Protein AF-A0A3D9YY85-F1 (afdb_monomer)

Secondary structure (DSSP, 8-state):
---GGGS-HHHHHHHHHHHHHHHHH-SS----HHHHHHHHHHHHHHHH-GGGTTHHHHHHHHHHHHHHHHHHHHHHHHHTT--S----HHHHHHHHTTSHHHHHHIIIIIGGGTTHHHHTTSPPHHHHHHHHHHHHHHHHHHHHHHHHHHHHHHH-GGGGGG-SHHHHIIIIIITTT-S---HHHHHHHHHHHGGGHHHHHHHHHHT---SPP-TTSTTHHHHHHHHHH-HHHHHHHHHHHHHHHHTSTTTTHHHHTTSPPTTTS-------PPPPHHHHHHHHH--HHHHHHHHHTTSPPPTTTTSS---

Structure (mmCIF, N/CA/C/O backbone):
data_AF-A0A3D9YY85-F1
#
_entry.id   AF-A0A3D9YY85-F1
#
loop_
_atom_site.group_PDB
_atom_site.id
_atom_site.type_symbol
_atom_site.label_atom_id
_atom_site.label_alt_id
_atom_site.label_comp_id
_atom_site.label_asym_id
_atom_site.label_entity_id
_atom_site.label_seq_id
_atom_site.pdbx_PDB_ins_code
_atom_site.Cartn_x
_atom_site.Cartn_y
_atom_site.Cartn_z
_atom_site.occupancy
_atom_site.B_iso_or_equiv
_atom_site.auth_seq_id
_atom_site.auth_comp_id
_atom_site.auth_asym_id
_atom_site.auth_atom_id
_atom_site.pdbx_PDB_model_num
ATOM 1 N N . MET A 1 1 ? 10.543 -26.522 23.639 1.00 36.03 1 MET A N 1
ATOM 2 C CA . MET A 1 1 ? 9.461 -25.692 23.071 1.00 36.03 1 MET A CA 1
ATOM 3 C C . MET A 1 1 ? 10.125 -24.518 22.382 1.00 36.03 1 MET A C 1
ATOM 5 O O . MET A 1 1 ? 10.675 -23.668 23.066 1.00 36.03 1 MET A O 1
ATOM 9 N N . ALA A 1 2 ? 10.215 -24.555 21.053 1.00 28.03 2 ALA A N 1
ATOM 10 C CA . ALA A 1 2 ? 10.786 -23.455 20.286 1.00 28.03 2 ALA A CA 1
ATOM 11 C C . ALA A 1 2 ? 9.805 -22.279 20.344 1.00 28.03 2 ALA A C 1
ATOM 13 O O . ALA A 1 2 ? 8.645 -22.424 19.967 1.00 28.03 2 ALA A O 1
ATOM 14 N N . THR A 1 3 ? 10.254 -21.150 20.881 1.00 33.38 3 THR A N 1
ATOM 15 C CA . THR A 1 3 ? 9.519 -19.888 20.854 1.00 33.38 3 THR A CA 1
ATOM 16 C C . THR A 1 3 ? 9.293 -19.484 19.400 1.00 33.38 3 THR A C 1
ATOM 18 O O . THR A 1 3 ? 10.247 -19.397 18.631 1.00 33.38 3 THR A O 1
ATOM 21 N N . GLU A 1 4 ? 8.047 -19.210 19.016 1.00 37.94 4 GLU A N 1
ATOM 22 C CA . GLU A 1 4 ? 7.633 -18.793 17.664 1.00 37.94 4 GLU A CA 1
ATOM 23 C C . GLU A 1 4 ? 8.256 -17.467 17.170 1.00 37.94 4 GLU A C 1
ATOM 25 O O . GLU A 1 4 ? 7.910 -16.983 16.093 1.00 37.94 4 GLU A O 1
ATOM 30 N N . SER A 1 5 ? 9.206 -16.876 17.903 1.00 38.22 5 SER A N 1
ATOM 31 C CA . SER A 1 5 ? 9.812 -15.582 17.573 1.00 38.22 5 SER A CA 1
ATOM 32 C C . SER A 1 5 ? 10.863 -15.625 16.456 1.00 38.22 5 SER A C 1
ATOM 34 O O . SER A 1 5 ? 11.406 -14.575 16.127 1.00 38.22 5 SER A O 1
ATOM 36 N N . ASP A 1 6 ? 11.152 -16.795 15.874 1.00 29.67 6 ASP A N 1
ATOM 37 C CA . ASP A 1 6 ? 12.198 -16.969 14.849 1.00 29.67 6 ASP A CA 1
ATOM 38 C C . ASP A 1 6 ? 11.664 -17.173 13.419 1.00 29.67 6 ASP A C 1
ATOM 40 O O . ASP A 1 6 ? 12.427 -17.415 12.479 1.00 29.67 6 ASP A O 1
ATOM 44 N N . ARG A 1 7 ? 10.350 -17.017 13.193 1.00 38.06 7 ARG A N 1
ATOM 45 C CA . ARG A 1 7 ? 9.848 -16.872 11.818 1.00 38.06 7 ARG A CA 1
ATOM 46 C C . ARG A 1 7 ? 10.371 -15.552 11.254 1.00 38.06 7 ARG A C 1
ATOM 48 O O . ARG A 1 7 ? 10.110 -14.492 11.817 1.00 38.06 7 ARG A O 1
ATOM 55 N N . SER A 1 8 ? 11.101 -15.622 10.134 1.00 41.09 8 SER A N 1
ATOM 56 C CA . SER A 1 8 ? 11.631 -14.447 9.428 1.00 41.09 8 SER A CA 1
ATOM 57 C C . SER A 1 8 ? 10.561 -13.343 9.366 1.00 41.09 8 SER A C 1
ATOM 59 O O . SER A 1 8 ? 9.467 -13.618 8.863 1.00 41.09 8 SER A O 1
ATOM 61 N N . PRO A 1 9 ? 10.842 -12.111 9.843 1.00 53.31 9 PRO A N 1
ATOM 62 C CA . PRO A 1 9 ? 9.866 -11.015 9.928 1.00 53.31 9 PRO A CA 1
ATOM 63 C C . PRO A 1 9 ? 9.110 -10.754 8.617 1.00 53.31 9 PRO A C 1
ATOM 65 O O . PRO A 1 9 ? 7.990 -10.255 8.615 1.00 53.31 9 PRO A O 1
ATOM 68 N N . THR A 1 10 ? 9.719 -11.121 7.490 1.00 56.09 10 THR A N 1
ATOM 69 C CA . THR A 1 10 ? 9.141 -11.037 6.150 1.00 56.09 10 THR A CA 1
ATOM 70 C C . THR A 1 10 ? 7.944 -11.974 5.953 1.00 56.09 10 THR A C 1
ATOM 72 O O . THR A 1 10 ? 6.961 -11.555 5.355 1.00 56.09 10 THR A O 1
ATOM 75 N N . ILE A 1 11 ? 7.985 -13.210 6.468 1.00 57.06 11 ILE A N 1
ATOM 76 C CA . ILE A 1 11 ? 6.895 -14.196 6.315 1.00 57.06 11 ILE A CA 1
ATOM 77 C C . ILE A 1 11 ? 5.664 -13.761 7.120 1.00 57.06 11 ILE A C 1
ATOM 79 O O . ILE A 1 11 ? 4.538 -13.898 6.651 1.00 57.06 11 ILE A O 1
ATOM 83 N N . ASN A 1 12 ? 5.877 -13.173 8.302 1.00 72.81 12 ASN A N 1
ATOM 84 C CA . ASN A 1 12 ? 4.782 -12.667 9.128 1.00 72.81 12 ASN A CA 1
ATOM 85 C C . ASN A 1 12 ? 4.046 -11.504 8.435 1.00 72.81 12 ASN A C 1
ATOM 87 O O . ASN A 1 12 ? 2.820 -11.494 8.361 1.00 72.81 12 ASN A O 1
ATOM 91 N N . ASN A 1 13 ? 4.792 -10.587 7.809 1.00 76.56 13 ASN A N 1
ATOM 92 C CA . ASN A 1 13 ? 4.191 -9.478 7.065 1.00 76.56 13 ASN A CA 1
ATOM 93 C C . ASN A 1 13 ? 3.385 -9.955 5.846 1.00 76.56 13 ASN A C 1
ATOM 95 O O . ASN A 1 13 ? 2.321 -9.415 5.586 1.00 76.56 13 ASN A O 1
ATOM 99 N N . GLN A 1 14 ? 3.845 -10.971 5.111 1.00 84.06 14 GLN A N 1
ATOM 100 C CA . GLN A 1 14 ? 3.113 -11.491 3.944 1.00 84.06 14 GLN A CA 1
ATOM 101 C C . GLN A 1 14 ? 1.754 -12.078 4.328 1.00 84.06 14 GLN A C 1
ATOM 103 O O . GLN A 1 14 ? 0.747 -11.772 3.691 1.00 84.06 14 GLN A O 1
ATOM 108 N N . ASN A 1 15 ? 1.725 -12.875 5.398 1.00 86.50 15 ASN A N 1
ATOM 109 C CA . ASN A 1 15 ? 0.483 -13.431 5.924 1.00 86.50 15 ASN A CA 1
ATOM 110 C C . ASN A 1 15 ? -0.445 -12.325 6.432 1.00 86.50 15 ASN A C 1
ATOM 112 O O . ASN A 1 15 ? -1.639 -12.374 6.158 1.00 86.50 15 ASN A O 1
ATOM 116 N N . ARG A 1 16 ? 0.101 -11.304 7.104 1.00 88.12 16 ARG A N 1
ATOM 117 C CA . ARG A 1 16 ? -0.682 -10.155 7.569 1.00 88.12 16 ARG A CA 1
ATOM 118 C C . ARG A 1 16 ? -1.303 -9.375 6.412 1.00 88.12 16 ARG A C 1
ATOM 120 O O . ARG A 1 16 ? -2.481 -9.053 6.471 1.00 88.12 16 ARG A O 1
ATOM 127 N N . ILE A 1 17 ? -0.544 -9.107 5.350 1.00 91.62 17 ILE A N 1
ATOM 128 C CA . ILE A 1 17 ? -1.068 -8.415 4.164 1.00 91.62 17 ILE A CA 1
ATOM 129 C C . ILE A 1 17 ? -2.135 -9.249 3.465 1.00 91.62 17 ILE A C 1
ATOM 131 O O . ILE A 1 17 ? -3.154 -8.692 3.080 1.00 91.62 17 ILE A O 1
ATOM 135 N N . LYS A 1 18 ? -1.948 -10.570 3.362 1.00 92.50 18 LYS A N 1
ATOM 136 C CA . LYS A 1 18 ? -2.992 -11.460 2.850 1.00 92.50 18 LYS A CA 1
ATOM 137 C C . LYS A 1 18 ? -4.272 -11.358 3.688 1.00 92.50 18 LYS A C 1
ATOM 139 O O . LYS A 1 18 ? -5.320 -11.093 3.129 1.00 92.50 18 LYS A O 1
ATOM 144 N N . GLN A 1 19 ? -4.171 -11.494 5.012 1.00 90.62 19 GLN A N 1
ATOM 145 C CA . GLN A 1 19 ? -5.323 -11.380 5.917 1.00 90.62 19 GLN A CA 1
ATOM 146 C C . GLN A 1 19 ? -6.044 -10.040 5.766 1.00 90.62 19 GLN A C 1
ATOM 148 O O . GLN A 1 19 ? -7.264 -10.010 5.714 1.00 90.62 19 GLN A O 1
ATOM 153 N N . ILE A 1 20 ? -5.291 -8.940 5.666 1.00 92.19 20 ILE A N 1
ATOM 154 C CA . ILE A 1 20 ? -5.870 -7.614 5.438 1.00 92.19 20 ILE A CA 1
ATOM 155 C C . ILE A 1 20 ? -6.607 -7.564 4.095 1.00 92.19 20 ILE A C 1
ATOM 157 O O . ILE A 1 20 ? -7.706 -7.031 4.035 1.00 92.19 20 ILE A O 1
ATOM 161 N N . ILE A 1 21 ? -6.018 -8.093 3.021 1.00 93.56 21 ILE A N 1
ATOM 162 C CA . ILE A 1 21 ? -6.646 -8.097 1.694 1.00 93.56 21 ILE A CA 1
ATOM 163 C C . ILE A 1 21 ? -7.914 -8.948 1.693 1.00 93.56 21 ILE A C 1
ATOM 165 O O . ILE A 1 21 ? -8.935 -8.466 1.217 1.00 93.56 21 ILE A O 1
ATOM 169 N N . ASP A 1 22 ? -7.852 -10.167 2.235 1.00 91.00 22 ASP A N 1
ATOM 170 C CA . ASP A 1 22 ? -9.000 -11.073 2.334 1.00 91.00 22 ASP A CA 1
ATOM 171 C C . ASP A 1 22 ? -10.148 -10.376 3.084 1.00 91.00 22 ASP A C 1
ATOM 173 O O . ASP A 1 22 ? -11.265 -10.316 2.586 1.00 91.00 22 ASP A O 1
ATOM 177 N N . HIS A 1 23 ? -9.836 -9.733 4.210 1.00 89.88 23 HIS A N 1
ATOM 178 C CA . HIS A 1 23 ? -10.806 -9.006 5.023 1.00 89.88 23 HIS A CA 1
ATOM 179 C C . HIS A 1 23 ? -11.405 -7.772 4.331 1.00 89.88 23 HIS A C 1
ATOM 181 O O . HIS A 1 23 ? -12.594 -7.506 4.422 1.00 89.88 23 HIS A O 1
ATOM 187 N N . LEU A 1 24 ? -10.589 -6.993 3.615 1.00 91.44 24 LEU A N 1
ATOM 188 C CA . LEU A 1 24 ? -11.057 -5.799 2.899 1.00 91.44 24 LEU A CA 1
ATOM 189 C C . LEU A 1 24 ? -11.879 -6.126 1.646 1.00 91.44 24 LEU A C 1
ATOM 191 O O . LEU A 1 24 ? -12.526 -5.233 1.094 1.00 91.44 24 LEU A O 1
ATOM 195 N N . LEU A 1 25 ? -11.780 -7.356 1.144 1.00 90.56 25 LEU A N 1
ATOM 196 C CA . LEU A 1 25 ? -12.448 -7.805 -0.073 1.00 90.56 25 LEU A CA 1
ATOM 197 C C . LEU A 1 25 ? -13.678 -8.668 0.189 1.00 90.56 25 LEU A C 1
ATOM 199 O O . LEU A 1 25 ? -14.394 -8.926 -0.778 1.00 90.56 25 LEU A O 1
ATOM 203 N N . ASP A 1 26 ? -13.919 -9.095 1.427 1.00 85.19 26 ASP A N 1
ATOM 204 C CA . ASP A 1 26 ? -15.082 -9.893 1.800 1.00 85.19 26 ASP A CA 1
ATOM 205 C C . ASP A 1 26 ? -16.285 -8.978 2.112 1.00 85.19 26 ASP A C 1
ATOM 207 O O . ASP A 1 26 ? -16.299 -8.301 3.140 1.00 85.19 26 ASP A O 1
ATOM 211 N N . PRO A 1 27 ? -17.294 -8.897 1.223 1.00 63.50 27 PRO A N 1
ATOM 212 C CA . PRO A 1 27 ? -18.478 -8.078 1.453 1.00 63.50 27 PRO A CA 1
ATOM 213 C C . PRO A 1 27 ? -19.489 -8.740 2.403 1.00 63.50 27 PRO A C 1
ATOM 215 O O . PRO A 1 27 ? -20.448 -8.074 2.793 1.00 63.50 27 PRO A O 1
ATOM 218 N N . GLU A 1 28 ? -19.326 -10.034 2.706 1.00 68.19 28 GLU A N 1
ATOM 219 C CA . GLU A 1 28 ? -20.186 -10.803 3.617 1.00 68.19 28 GLU A CA 1
ATOM 220 C C . GLU A 1 28 ? -19.615 -10.863 5.039 1.00 68.19 28 GLU A C 1
ATOM 222 O O . GLU A 1 28 ? -20.307 -11.308 5.956 1.00 68.19 28 GLU A O 1
ATOM 227 N N . ASP A 1 29 ? -18.379 -10.397 5.238 1.00 71.75 29 ASP A N 1
ATOM 228 C CA . ASP A 1 29 ? -17.795 -10.243 6.562 1.00 71.75 29 ASP A CA 1
ATOM 229 C C . ASP A 1 29 ? -18.595 -9.165 7.316 1.00 71.75 29 ASP A C 1
ATOM 231 O O . ASP A 1 29 ? -18.531 -7.971 7.016 1.00 71.75 29 ASP A O 1
ATOM 235 N N . ASP A 1 30 ? -19.383 -9.605 8.303 1.00 59.59 30 ASP A N 1
ATOM 236 C CA . ASP A 1 30 ? -20.194 -8.787 9.222 1.00 59.59 30 ASP A CA 1
ATOM 237 C C . ASP A 1 30 ? -19.319 -7.918 10.154 1.00 59.59 30 ASP A C 1
ATOM 239 O O . ASP A 1 30 ? -19.723 -7.504 11.249 1.00 59.59 30 ASP A O 1
ATOM 243 N N . THR A 1 31 ? -18.080 -7.640 9.754 1.00 70.62 31 THR A N 1
ATOM 244 C CA . THR A 1 31 ? -17.137 -6.914 10.575 1.00 70.62 31 THR A CA 1
ATOM 245 C C . THR A 1 31 ? -17.553 -5.476 10.734 1.00 70.62 31 THR A C 1
ATOM 247 O O . THR A 1 31 ? -17.991 -4.773 9.817 1.00 70.62 31 THR A O 1
ATOM 250 N N . HIS A 1 32 ? -17.345 -4.994 11.951 1.00 83.62 32 HIS A N 1
ATOM 251 C CA . HIS A 1 32 ? -17.646 -3.619 12.256 1.00 83.62 32 HIS A CA 1
ATOM 252 C C . HIS A 1 32 ? -16.820 -2.685 11.346 1.00 83.62 32 HIS A C 1
ATOM 254 O O . HIS A 1 32 ? -15.611 -2.887 11.211 1.00 83.62 32 HIS A O 1
ATOM 260 N N . PRO A 1 33 ? -17.393 -1.598 10.791 1.00 90.38 33 PRO A N 1
ATOM 261 C CA . PRO A 1 33 ? -16.699 -0.731 9.828 1.00 90.38 33 PRO A CA 1
ATOM 262 C C . PRO A 1 33 ? -15.346 -0.166 10.296 1.00 90.38 33 PRO A C 1
ATOM 264 O O . PRO A 1 33 ? -14.480 0.160 9.485 1.00 90.38 33 PRO A O 1
ATOM 267 N N . PHE A 1 34 ? -15.146 -0.069 11.613 1.00 92.56 34 PHE A N 1
ATOM 268 C CA . PHE A 1 34 ? -13.884 0.355 12.219 1.00 92.56 34 PHE A CA 1
ATOM 269 C C . PHE A 1 34 ? -12.761 -0.676 12.064 1.00 92.56 34 PHE A C 1
ATOM 271 O O . PHE A 1 34 ? -11.604 -0.274 11.968 1.00 92.56 34 PHE A O 1
ATOM 278 N N . ILE A 1 35 ? -13.078 -1.970 12.008 1.00 92.06 35 ILE A N 1
ATOM 279 C CA . ILE A 1 35 ? -12.104 -3.051 11.816 1.00 92.06 35 ILE A CA 1
ATOM 280 C C . ILE A 1 35 ? -11.580 -3.016 10.378 1.00 92.06 35 ILE A C 1
ATOM 282 O O . ILE A 1 35 ? -10.372 -2.897 10.159 1.00 92.06 35 ILE A O 1
ATOM 286 N N . ALA A 1 36 ? -12.480 -2.940 9.394 1.00 92.12 36 ALA A N 1
ATOM 287 C CA . ALA A 1 36 ? -12.105 -2.726 7.997 1.00 92.12 36 ALA A CA 1
ATOM 288 C C . ALA A 1 36 ? -11.292 -1.426 7.818 1.00 92.12 36 ALA A C 1
ATOM 290 O O . ALA A 1 36 ? -10.24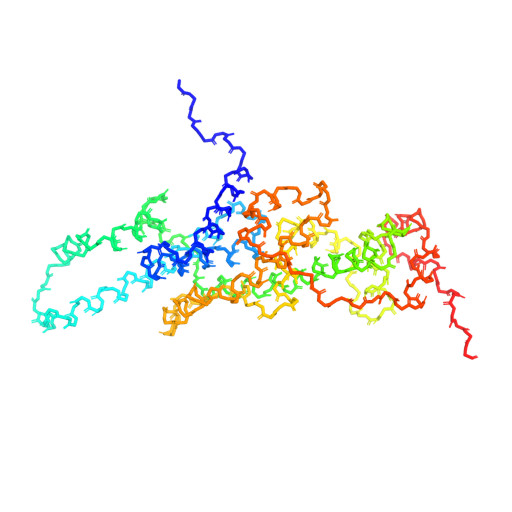3 -1.414 7.169 1.00 92.12 36 ALA A O 1
ATOM 291 N N . ALA A 1 37 ? -11.716 -0.325 8.449 1.00 94.44 37 ALA A N 1
ATOM 292 C CA . ALA A 1 37 ? -10.989 0.947 8.402 1.00 94.44 37 ALA A CA 1
ATOM 293 C C . ALA A 1 37 ? -9.601 0.867 9.063 1.00 94.44 37 ALA A C 1
ATOM 295 O O . ALA A 1 37 ? -8.644 1.477 8.578 1.00 94.44 37 ALA A O 1
ATOM 296 N N . PHE A 1 38 ? -9.463 0.110 10.152 1.00 94.31 38 PHE A N 1
ATOM 297 C CA . PHE A 1 38 ? -8.184 -0.176 10.799 1.00 94.31 38 PHE A CA 1
ATOM 298 C C . PHE A 1 38 ? -7.241 -0.930 9.855 1.00 94.31 38 PHE A C 1
ATOM 300 O O . PHE A 1 38 ? -6.112 -0.482 9.634 1.00 94.31 38 PHE A O 1
ATOM 307 N N . HIS A 1 39 ? -7.710 -2.015 9.239 1.00 93.81 39 HIS A N 1
ATOM 308 C CA . HIS A 1 39 ? -6.910 -2.819 8.316 1.00 93.81 39 HIS A CA 1
ATOM 309 C C . HIS A 1 39 ? -6.493 -2.037 7.071 1.00 93.81 39 HIS A C 1
ATOM 311 O O . HIS A 1 39 ? -5.331 -2.096 6.660 1.00 93.81 39 HIS A O 1
ATOM 317 N N . LEU A 1 40 ? -7.398 -1.231 6.512 1.00 95.31 40 LEU A N 1
ATOM 318 C CA . LEU A 1 40 ? -7.077 -0.345 5.398 1.00 95.31 40 LEU A CA 1
ATOM 319 C C . LEU A 1 40 ? -5.973 0.652 5.771 1.00 95.31 40 LEU A C 1
ATOM 321 O O . LEU A 1 40 ? -5.052 0.894 4.987 1.00 95.31 40 LEU A O 1
ATOM 325 N N . HIS A 1 41 ? -6.047 1.225 6.971 1.00 94.94 41 HIS A N 1
ATOM 326 C CA . HIS A 1 41 ? -5.060 2.183 7.453 1.00 94.94 41 HIS A CA 1
ATOM 327 C C . HIS A 1 41 ? -3.681 1.540 7.676 1.00 94.94 41 HIS A C 1
ATOM 329 O O . HIS A 1 41 ? -2.659 2.091 7.253 1.00 94.94 41 HIS A O 1
ATOM 335 N N . GLU A 1 42 ? -3.651 0.346 8.271 1.00 93.25 42 GLU A N 1
ATOM 336 C CA . GLU A 1 42 ? -2.442 -0.466 8.442 1.00 93.25 42 GLU A CA 1
ATOM 337 C C . GLU A 1 42 ? -1.807 -0.807 7.084 1.00 93.25 42 GLU A C 1
ATOM 339 O O . GLU A 1 42 ? -0.600 -0.619 6.893 1.00 93.25 42 GLU A O 1
ATOM 344 N N . PHE A 1 43 ? -2.620 -1.232 6.112 1.00 95.56 43 PHE A N 1
ATOM 345 C CA . PHE A 1 43 ? -2.166 -1.534 4.756 1.00 95.56 43 PHE A CA 1
ATOM 346 C C . PHE A 1 43 ? -1.556 -0.313 4.064 1.00 95.56 43 PHE A C 1
ATOM 348 O O . PHE A 1 43 ? -0.448 -0.408 3.530 1.00 95.56 43 PHE A O 1
ATOM 355 N N . LYS A 1 44 ? -2.233 0.843 4.105 1.00 95.75 44 LYS A N 1
ATOM 356 C CA . LYS A 1 44 ? -1.730 2.105 3.535 1.00 95.75 44 LYS A CA 1
ATOM 357 C C . LYS A 1 44 ? -0.350 2.454 4.108 1.00 95.75 44 LYS A C 1
ATOM 359 O O . LYS A 1 44 ? 0.593 2.727 3.362 1.00 95.75 44 LYS A O 1
ATOM 364 N N . ALA A 1 45 ? -0.188 2.354 5.428 1.00 94.75 45 ALA A N 1
ATOM 365 C CA . ALA A 1 45 ? 1.085 2.631 6.090 1.00 94.75 45 ALA A CA 1
ATOM 366 C C . ALA A 1 45 ? 2.175 1.615 5.713 1.00 94.75 45 ALA A C 1
ATOM 368 O O . ALA A 1 45 ? 3.312 2.002 5.422 1.00 94.75 45 ALA A O 1
ATOM 369 N N . TRP A 1 46 ? 1.845 0.324 5.659 1.00 94.75 46 TRP A N 1
ATOM 370 C CA . TRP A 1 46 ? 2.777 -0.704 5.202 1.00 94.75 46 TRP A CA 1
ATOM 371 C C . TRP A 1 46 ? 3.217 -0.481 3.749 1.00 94.75 46 TRP A C 1
ATOM 373 O O . TRP A 1 46 ? 4.409 -0.572 3.456 1.00 94.75 46 TRP A O 1
ATOM 383 N N . ALA A 1 47 ? 2.292 -0.138 2.850 1.00 94.31 47 ALA A N 1
ATOM 384 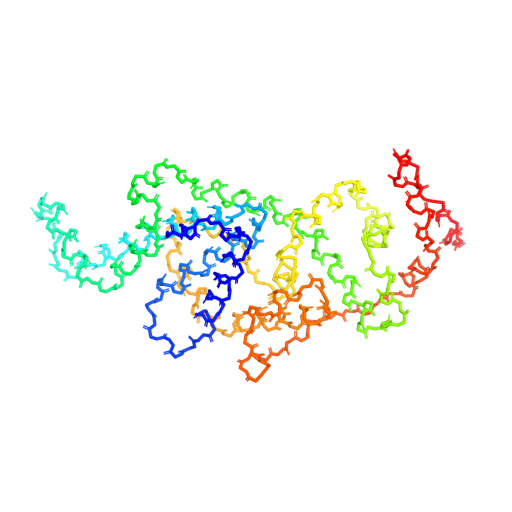C CA . ALA A 1 47 ? 2.585 0.080 1.437 1.00 94.31 47 ALA A CA 1
ATOM 385 C C . ALA A 1 47 ? 3.566 1.246 1.226 1.00 94.31 47 ALA A C 1
ATOM 387 O O . ALA A 1 47 ? 4.421 1.179 0.339 1.00 94.31 47 ALA A O 1
ATOM 388 N N . CYS A 1 48 ? 3.509 2.281 2.068 1.00 93.25 48 CYS A N 1
ATOM 389 C CA . CYS A 1 48 ? 4.510 3.348 2.081 1.00 93.25 48 CYS A CA 1
ATOM 390 C C . CYS A 1 48 ? 5.859 2.890 2.671 1.00 93.25 48 CYS A C 1
ATOM 392 O O . CYS A 1 48 ? 6.913 3.316 2.199 1.00 93.25 48 CYS A O 1
ATOM 394 N N . PHE A 1 49 ? 5.867 2.019 3.682 1.00 92.75 49 PHE A N 1
ATOM 395 C CA . PHE A 1 49 ? 7.075 1.651 4.437 1.00 92.75 49 PHE A CA 1
ATOM 396 C C . PHE A 1 49 ? 7.327 0.139 4.513 1.00 92.75 49 PHE A C 1
ATOM 398 O O . PHE A 1 49 ? 7.510 -0.404 5.613 1.00 92.75 49 PHE A O 1
ATOM 405 N N . PRO A 1 50 ? 7.410 -0.572 3.376 1.00 88.94 50 PRO A N 1
ATOM 406 C CA . PRO A 1 50 ? 7.489 -2.028 3.409 1.00 88.94 50 PRO A CA 1
ATOM 407 C C . PRO A 1 50 ? 8.823 -2.524 4.003 1.00 88.94 50 PRO A C 1
ATOM 409 O O . PRO A 1 50 ? 8.886 -3.575 4.637 1.00 88.94 50 PRO A O 1
ATOM 412 N N . ASP A 1 51 ? 9.893 -1.725 3.904 1.00 84.44 51 ASP A N 1
ATOM 413 C CA . ASP A 1 51 ? 11.230 -2.031 4.426 1.00 84.44 51 ASP A CA 1
ATOM 414 C C . ASP A 1 51 ? 11.373 -1.866 5.951 1.00 84.44 51 ASP A C 1
ATOM 416 O O . ASP A 1 51 ? 12.407 -2.222 6.524 1.00 84.44 51 ASP A O 1
ATOM 420 N N . ARG A 1 52 ? 10.344 -1.363 6.644 1.00 82.50 52 ARG A N 1
ATOM 421 C CA . ARG A 1 52 ? 10.369 -1.091 8.094 1.00 82.50 52 ARG A CA 1
ATOM 422 C C . ARG A 1 52 ? 9.830 -2.236 8.955 1.00 82.50 52 ARG A C 1
ATOM 424 O O . ARG A 1 52 ? 9.458 -2.011 10.105 1.00 82.50 52 ARG A O 1
ATOM 431 N N . ARG A 1 53 ? 9.818 -3.466 8.424 1.00 79.06 53 ARG A N 1
ATOM 432 C CA . ARG A 1 53 ? 9.394 -4.694 9.133 1.00 79.06 53 ARG A CA 1
ATOM 433 C C . ARG A 1 53 ? 8.024 -4.553 9.821 1.00 79.06 53 ARG A C 1
ATOM 435 O O . ARG A 1 53 ? 7.849 -5.040 10.929 1.00 79.06 53 ARG A O 1
ATOM 442 N N . GLY A 1 54 ? 7.089 -3.832 9.204 1.00 81.69 54 GLY A N 1
ATOM 443 C CA . GLY A 1 54 ? 5.737 -3.639 9.741 1.00 81.69 54 GLY A CA 1
ATOM 444 C C . GLY A 1 54 ? 5.621 -2.675 10.928 1.00 81.69 54 GLY A C 1
ATOM 445 O O . GLY A 1 54 ? 4.507 -2.306 11.272 1.00 81.69 54 GLY A O 1
ATOM 446 N N . ARG A 1 55 ? 6.721 -2.175 11.519 1.00 86.38 55 ARG A N 1
ATOM 447 C CA . ARG A 1 55 ? 6.651 -1.279 12.693 1.00 86.38 55 ARG A CA 1
ATOM 448 C C . ARG A 1 55 ? 5.795 -0.037 12.435 1.00 86.38 55 ARG A C 1
ATOM 450 O O . ARG A 1 55 ? 4.988 0.334 13.273 1.00 86.38 55 ARG A O 1
ATOM 457 N N . VAL A 1 56 ? 5.970 0.579 11.268 1.00 89.06 56 VAL A N 1
ATOM 458 C CA . VAL A 1 56 ? 5.224 1.788 10.893 1.00 89.06 56 VAL A CA 1
ATOM 459 C C . VAL A 1 56 ? 3.736 1.489 10.691 1.00 89.06 56 VAL A C 1
ATOM 461 O O . VAL A 1 56 ? 2.897 2.294 11.070 1.00 89.06 56 VAL A O 1
ATOM 464 N N . ALA A 1 57 ? 3.408 0.313 10.152 1.00 90.19 57 ALA A N 1
ATOM 465 C CA . ALA A 1 57 ? 2.029 -0.133 9.992 1.00 90.19 57 ALA A CA 1
ATOM 466 C C . ALA A 1 57 ? 1.354 -0.377 11.349 1.00 90.19 57 ALA A C 1
ATOM 468 O O . ALA A 1 57 ? 0.229 0.061 11.564 1.00 90.19 57 ALA A O 1
ATOM 469 N N . VAL A 1 58 ? 2.080 -0.979 12.295 1.00 88.38 58 VAL A N 1
ATOM 470 C CA . VAL A 1 58 ? 1.617 -1.178 13.675 1.00 88.38 58 VAL A CA 1
ATOM 471 C C . VAL A 1 58 ? 1.379 0.157 14.388 1.00 88.38 58 VAL A C 1
ATOM 473 O O . VAL A 1 58 ? 0.353 0.321 15.047 1.00 88.38 58 VAL A O 1
ATOM 476 N N . ASP A 1 59 ? 2.297 1.118 14.259 1.00 89.88 59 ASP A N 1
ATOM 477 C CA . ASP A 1 59 ? 2.125 2.451 14.853 1.00 89.88 59 ASP A CA 1
ATOM 478 C C . ASP A 1 59 ? 0.917 3.180 14.231 1.00 89.88 59 ASP A C 1
ATOM 480 O O . ASP A 1 59 ? 0.113 3.757 14.961 1.00 89.88 59 ASP A O 1
ATOM 484 N N . ALA A 1 60 ? 0.725 3.074 12.910 1.00 91.38 60 ALA A N 1
ATOM 485 C CA . ALA A 1 60 ? -0.446 3.613 12.216 1.00 91.38 60 ALA A CA 1
ATOM 486 C C . ALA A 1 60 ? -1.756 2.981 12.714 1.00 91.38 60 ALA A C 1
ATOM 488 O O . ALA A 1 60 ? -2.701 3.690 13.061 1.00 91.38 60 ALA A O 1
ATOM 489 N N . GLY A 1 61 ? -1.799 1.647 12.805 1.00 91.19 61 GLY A N 1
ATOM 490 C CA . GLY A 1 61 ? -2.952 0.906 13.313 1.00 91.19 61 GLY A CA 1
ATOM 491 C C . GLY A 1 61 ? -3.313 1.316 14.741 1.00 91.19 61 GLY A C 1
ATOM 492 O O . GLY A 1 61 ? -4.483 1.550 15.040 1.00 91.19 61 GLY A O 1
ATOM 493 N N . ARG A 1 62 ? -2.321 1.500 15.620 1.00 90.25 62 ARG A N 1
ATOM 494 C CA . ARG A 1 62 ? -2.542 2.009 16.985 1.00 90.25 62 ARG A CA 1
ATOM 495 C C . ARG A 1 62 ? -3.164 3.391 17.000 1.00 90.25 62 ARG A C 1
ATOM 497 O O . ARG A 1 62 ? -4.145 3.603 17.707 1.00 90.25 62 ARG A O 1
ATOM 504 N N . SER A 1 63 ? -2.602 4.328 16.242 1.00 91.44 63 SER A N 1
ATOM 505 C CA . SER A 1 63 ? -3.136 5.686 16.170 1.00 91.44 63 SER A CA 1
ATOM 506 C C . SER A 1 63 ? -4.579 5.701 15.667 1.00 91.44 63 SER A C 1
ATOM 508 O O . SER A 1 63 ? -5.419 6.369 16.267 1.00 91.44 63 SER A O 1
ATOM 510 N N . ALA A 1 64 ? -4.884 4.908 14.636 1.00 92.94 64 ALA A N 1
ATOM 511 C CA . ALA A 1 64 ? -6.245 4.742 14.136 1.00 92.94 64 ALA A CA 1
ATOM 512 C C . AL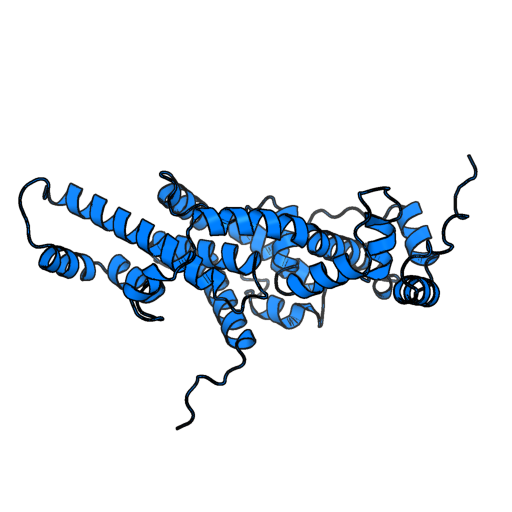A A 1 64 ? -7.178 4.142 15.201 1.00 92.94 64 ALA A C 1
ATOM 514 O O . ALA A 1 64 ? -8.26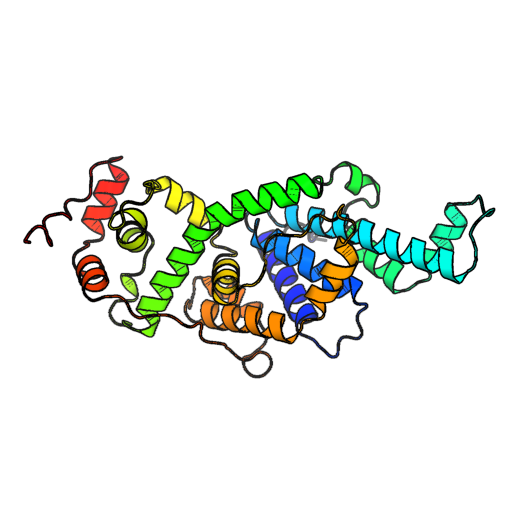9 4.655 15.433 1.00 92.94 64 ALA A O 1
ATOM 515 N N . THR A 1 65 ? -6.713 3.108 15.909 1.00 92.94 65 THR A N 1
ATOM 516 C CA . THR A 1 65 ? -7.468 2.438 16.977 1.00 92.94 65 THR A CA 1
ATOM 517 C C . THR A 1 65 ? -7.874 3.408 18.078 1.00 92.94 65 THR A C 1
ATOM 519 O O . THR A 1 65 ? -9.031 3.408 18.481 1.00 92.94 65 THR A O 1
ATOM 522 N N . ILE A 1 66 ? -6.964 4.273 18.539 1.00 92.25 66 ILE A N 1
ATOM 523 C CA . ILE A 1 66 ? -7.295 5.285 19.557 1.00 92.25 66 ILE A CA 1
ATOM 524 C C . ILE A 1 66 ? -8.433 6.179 19.061 1.00 92.25 66 ILE A C 1
ATOM 526 O O . ILE A 1 66 ? -9.407 6.375 19.785 1.00 92.25 66 ILE A O 1
ATOM 530 N N . ALA A 1 67 ? -8.342 6.678 17.826 1.00 93.69 67 ALA A N 1
ATOM 531 C CA . ALA A 1 67 ? -9.371 7.542 17.256 1.00 93.69 67 ALA A CA 1
ATOM 532 C C . ALA A 1 67 ? -10.736 6.832 17.157 1.00 93.69 67 ALA A C 1
ATOM 534 O O . ALA A 1 67 ? -11.766 7.431 17.474 1.00 93.69 67 ALA A O 1
ATOM 535 N N . TYR A 1 68 ? -10.758 5.547 16.787 1.00 94.88 68 TYR A N 1
ATOM 536 C CA . TYR A 1 68 ? -11.991 4.752 16.740 1.00 94.88 68 TYR A CA 1
ATOM 537 C C . TYR A 1 68 ? -12.570 4.484 18.134 1.00 94.88 68 TYR A C 1
ATOM 539 O O . TYR A 1 68 ? -13.765 4.688 18.348 1.00 94.88 68 TYR A O 1
ATOM 547 N N . LEU A 1 69 ? -11.739 4.095 19.106 1.00 92.19 69 LEU A N 1
ATOM 548 C CA . LEU A 1 69 ? -12.174 3.873 20.489 1.00 92.19 69 LEU A CA 1
ATOM 549 C C . LEU A 1 69 ? -12.727 5.162 21.115 1.00 92.19 69 LEU A C 1
ATOM 551 O O . LEU A 1 69 ? -13.762 5.127 21.783 1.00 92.19 69 LEU A O 1
ATOM 555 N N . GLU A 1 70 ? -12.093 6.311 20.858 1.00 90.81 70 GLU A N 1
ATOM 556 C CA . GLU A 1 70 ? -12.608 7.618 21.278 1.00 90.81 70 GLU A CA 1
ATOM 557 C C . GLU A 1 70 ? -13.967 7.934 20.647 1.00 90.81 70 GLU A C 1
ATOM 559 O O . GLU A 1 70 ? -14.854 8.458 21.327 1.00 90.81 70 GLU A O 1
ATOM 564 N N . GLN A 1 71 ? -14.160 7.620 19.363 1.00 92.06 71 GLN A N 1
ATOM 565 C CA . GLN A 1 71 ? -15.444 7.820 18.696 1.00 92.06 71 GLN A CA 1
ATOM 566 C C . GLN A 1 71 ? -16.539 6.939 19.315 1.00 92.06 71 GLN A C 1
ATOM 568 O O . GLN A 1 71 ? -17.608 7.453 19.655 1.00 92.06 71 GLN A O 1
ATOM 573 N N . ILE A 1 72 ? -16.260 5.650 19.539 1.00 90.31 72 ILE A N 1
ATOM 574 C CA . ILE A 1 72 ? -17.189 4.721 20.203 1.00 90.31 72 ILE A CA 1
ATOM 575 C C . ILE A 1 72 ? -17.544 5.234 21.603 1.00 90.31 72 ILE A C 1
ATOM 577 O O . ILE A 1 72 ? -18.719 5.270 21.975 1.00 90.31 72 ILE A O 1
ATOM 581 N N . GLU A 1 73 ? -16.558 5.696 22.376 1.00 88.00 73 GLU A N 1
ATOM 582 C CA . GLU A 1 73 ? -16.787 6.264 23.707 1.00 88.00 73 GLU A CA 1
ATOM 583 C C . GLU A 1 73 ? -17.706 7.497 23.655 1.00 88.00 73 GLU A C 1
ATOM 585 O O . GLU A 1 73 ? -18.633 7.625 24.471 1.00 88.00 73 GLU A O 1
ATOM 590 N N . ARG A 1 74 ? -17.477 8.407 22.699 1.00 86.75 74 ARG A N 1
ATOM 591 C CA . ARG A 1 74 ? -18.305 9.610 22.510 1.00 86.75 74 ARG A CA 1
ATOM 592 C C . ARG A 1 74 ? -19.744 9.235 22.167 1.00 86.75 74 ARG A C 1
ATOM 594 O O . ARG A 1 74 ? -20.675 9.809 22.735 1.00 86.75 74 ARG A O 1
ATOM 601 N N . GLU A 1 75 ? -19.945 8.276 21.270 1.00 87.19 75 GLU A N 1
ATOM 602 C CA . GLU A 1 75 ? -21.276 7.801 20.879 1.00 87.19 75 GLU A CA 1
ATOM 603 C C . GLU A 1 75 ? -22.001 7.088 22.020 1.00 87.19 75 GLU A C 1
ATOM 605 O O . GLU A 1 75 ? -23.178 7.361 22.277 1.00 87.19 75 GLU A O 1
ATOM 610 N N . TYR A 1 76 ? -21.294 6.233 22.755 1.00 83.50 76 TYR A N 1
ATOM 611 C CA . TYR A 1 76 ? -21.826 5.543 23.924 1.00 83.50 76 TYR A CA 1
ATOM 612 C C . TYR A 1 76 ? -22.279 6.534 25.007 1.00 83.50 76 TYR A C 1
ATOM 614 O O . TYR A 1 76 ? -23.382 6.419 25.553 1.00 83.50 76 TYR A O 1
ATOM 622 N N . SER A 1 77 ? -21.464 7.560 25.272 1.00 80.81 77 SER A N 1
ATOM 623 C CA . SER A 1 77 ? -21.763 8.600 26.265 1.00 80.81 77 SER A CA 1
ATOM 624 C C . SER A 1 77 ? -22.994 9.430 25.885 1.00 80.81 77 SER A C 1
ATOM 626 O O . SER A 1 77 ? -23.828 9.719 26.748 1.00 80.81 77 SER A O 1
ATOM 628 N N . LYS A 1 78 ? -23.153 9.758 24.592 1.00 81.19 78 LYS A N 1
ATOM 629 C CA . LYS A 1 78 ? -24.346 10.442 24.061 1.00 81.19 78 LYS A CA 1
ATOM 630 C C . LYS A 1 78 ? -25.609 9.593 24.237 1.00 81.19 78 LYS A C 1
ATOM 632 O O . LYS A 1 78 ? -26.610 10.100 24.734 1.00 81.19 78 LYS A O 1
ATOM 637 N N . LYS A 1 79 ? -25.563 8.303 23.881 1.00 77.75 79 LYS A N 1
ATOM 638 C CA . LYS A 1 79 ? -26.728 7.395 23.931 1.00 77.75 79 LYS A CA 1
ATOM 639 C C . LYS A 1 79 ? -27.275 7.185 25.343 1.00 77.75 79 LYS A C 1
ATOM 641 O O . LYS A 1 79 ? -28.483 7.068 25.514 1.00 77.75 79 LYS A O 1
ATOM 646 N N . ARG A 1 80 ? -26.412 7.137 26.361 1.00 71.25 80 ARG A N 1
ATOM 647 C CA . ARG A 1 80 ? -26.849 6.904 27.748 1.00 71.25 80 ARG A CA 1
ATOM 648 C C . ARG A 1 80 ? -27.190 8.172 28.538 1.00 71.25 80 ARG A C 1
ATOM 650 O O . ARG A 1 80 ? -27.445 8.062 29.734 1.00 71.25 80 ARG A O 1
ATOM 657 N N . ASN A 1 81 ? -27.194 9.360 27.918 1.00 63.19 81 ASN A N 1
ATOM 658 C CA . ASN A 1 81 ? -27.327 10.642 28.629 1.00 63.19 81 ASN A CA 1
ATOM 659 C C . ASN A 1 81 ? -26.343 10.769 29.814 1.00 63.19 81 ASN A C 1
ATOM 661 O O . ASN A 1 81 ? -26.599 11.500 30.770 1.00 63.19 81 ASN A O 1
ATOM 665 N N . ILE A 1 82 ? -25.184 10.094 29.755 1.00 57.91 82 ILE A N 1
ATOM 666 C CA . ILE A 1 82 ? -24.121 10.205 30.768 1.00 57.91 82 ILE A CA 1
ATOM 667 C C . ILE A 1 82 ? -23.294 11.446 30.413 1.00 57.91 82 ILE A C 1
ATOM 669 O O . ILE A 1 82 ? -22.093 11.406 30.171 1.00 57.91 82 ILE A O 1
ATOM 673 N N . LEU A 1 83 ? -23.972 12.583 30.324 1.00 46.72 83 LEU A N 1
ATOM 674 C CA . LEU A 1 83 ? -23.363 13.897 30.318 1.00 46.72 83 LEU A CA 1
ATOM 675 C C . LEU A 1 83 ? -23.699 14.494 31.680 1.00 46.72 83 LEU A C 1
ATOM 677 O O . LEU A 1 83 ? -24.850 14.829 31.936 1.00 46.72 83 LEU A O 1
ATOM 681 N N . ARG A 1 84 ? -22.661 14.644 32.516 1.00 45.56 84 ARG A N 1
ATOM 682 C CA . ARG A 1 84 ? -22.644 15.233 33.873 1.00 45.56 84 ARG A CA 1
ATOM 683 C C . ARG A 1 84 ? -22.871 14.240 35.024 1.00 45.56 84 ARG A C 1
ATOM 685 O O . ARG A 1 84 ? -23.928 14.229 35.638 1.00 45.56 84 ARG A O 1
ATOM 692 N N . GLY A 1 85 ? -21.837 13.486 35.416 1.00 49.66 85 GLY A N 1
ATOM 693 C CA . GLY A 1 85 ? -21.731 13.111 36.837 1.00 49.66 85 GLY A CA 1
ATOM 694 C C . GLY A 1 85 ? -21.010 11.819 37.209 1.00 49.66 85 GLY A C 1
ATOM 695 O O . GLY A 1 85 ? -20.516 11.743 38.331 1.00 49.66 85 GLY A O 1
ATOM 696 N N . GLN A 1 86 ? -20.899 10.819 36.328 1.00 49.62 86 GLN A N 1
ATOM 697 C CA . GLN A 1 86 ? -20.177 9.592 36.687 1.00 49.62 86 GLN A CA 1
ATOM 698 C C . GLN A 1 86 ? -18.663 9.814 36.596 1.00 49.62 86 GLN A C 1
ATOM 700 O O . GLN A 1 86 ? -18.087 9.885 35.514 1.00 49.62 86 GLN A O 1
ATOM 705 N N . LYS A 1 87 ? -18.047 9.973 37.771 1.00 50.91 87 LYS A N 1
ATOM 706 C CA . LYS A 1 87 ? -16.620 10.249 37.981 1.00 50.91 87 LYS A CA 1
ATOM 707 C C . LYS A 1 87 ? -15.711 9.012 37.925 1.00 50.91 87 LYS A C 1
ATOM 709 O O . LYS A 1 87 ? -14.500 9.190 37.986 1.00 50.91 87 LYS A O 1
ATOM 714 N N . ASP A 1 88 ? -16.243 7.799 37.762 1.00 57.97 88 ASP A N 1
ATOM 715 C CA . ASP A 1 88 ? -15.413 6.587 37.730 1.00 57.97 88 ASP A CA 1
ATOM 716 C C . ASP A 1 88 ? -15.074 6.155 36.303 1.00 57.97 88 ASP A C 1
ATOM 718 O O . ASP A 1 88 ? -15.799 5.407 35.639 1.00 57.97 88 ASP A O 1
ATOM 722 N N . SER A 1 89 ? -13.906 6.609 35.846 1.00 68.00 89 SER A N 1
ATOM 723 C CA . SER A 1 89 ? -13.302 6.229 34.565 1.00 68.00 89 SER A CA 1
ATOM 724 C C . SER A 1 89 ? -13.185 4.708 34.393 1.00 68.00 89 SER A C 1
ATOM 726 O O . SER A 1 89 ? -13.389 4.205 33.290 1.00 68.00 89 SER A O 1
ATOM 728 N N . ALA A 1 90 ? -12.940 3.960 35.475 1.00 67.94 90 ALA A N 1
ATOM 729 C CA . ALA A 1 90 ? -12.766 2.508 35.436 1.00 67.94 90 ALA A CA 1
ATOM 730 C C . ALA A 1 90 ? -14.063 1.743 35.105 1.00 67.94 90 ALA A C 1
ATOM 732 O O . ALA A 1 90 ? -14.057 0.876 34.235 1.00 67.94 90 ALA A O 1
ATOM 733 N N . GLN A 1 91 ? -15.195 2.078 35.737 1.00 69.81 91 GLN A N 1
ATOM 734 C CA . GLN A 1 91 ? -16.486 1.423 35.457 1.00 69.81 91 GLN A CA 1
ATOM 735 C C . GLN A 1 91 ? -16.984 1.713 34.036 1.00 69.81 91 GLN A C 1
ATOM 737 O O . GLN A 1 91 ? -17.600 0.854 33.395 1.00 69.81 91 GLN A O 1
ATOM 742 N N . ARG A 1 92 ? -16.681 2.912 33.523 1.00 72.38 92 ARG A N 1
ATOM 743 C CA . ARG A 1 92 ? -16.958 3.287 32.135 1.00 72.38 92 ARG A CA 1
ATOM 744 C C . ARG A 1 92 ? -16.163 2.422 31.160 1.00 72.38 92 ARG A C 1
ATOM 746 O O . ARG A 1 92 ? -16.761 1.863 30.248 1.00 72.38 92 ARG A O 1
ATOM 753 N N . VAL A 1 93 ? -14.858 2.259 31.384 1.00 70.62 93 VAL A N 1
ATOM 754 C CA . VAL A 1 93 ? -14.003 1.389 30.558 1.00 70.62 93 VAL A CA 1
ATOM 755 C C . VAL A 1 93 ? -14.468 -0.068 30.623 1.00 70.62 93 VAL A C 1
ATOM 757 O O . VAL A 1 93 ? -14.617 -0.688 29.579 1.00 70.62 93 VAL A O 1
ATOM 760 N N . ILE A 1 94 ? -14.805 -0.593 31.807 1.00 75.94 94 ILE A N 1
ATOM 761 C CA . ILE A 1 94 ? -15.364 -1.953 31.953 1.00 75.94 94 ILE A CA 1
ATOM 762 C C . ILE A 1 94 ? -16.664 -2.116 31.156 1.00 75.94 94 ILE A C 1
ATOM 764 O O . ILE A 1 94 ? -16.927 -3.182 30.614 1.00 75.94 94 ILE A O 1
ATOM 768 N N . SER A 1 95 ? -17.499 -1.077 31.090 1.00 79.69 95 SER A N 1
ATOM 769 C CA . SER A 1 95 ? -18.740 -1.127 30.312 1.00 79.69 95 SER A CA 1
ATOM 770 C C . SER A 1 95 ? -18.490 -1.054 28.805 1.00 79.69 95 SER A C 1
ATOM 772 O O . SER A 1 95 ? -19.211 -1.700 28.055 1.00 79.69 95 SER A O 1
ATOM 774 N N . LEU A 1 96 ? -17.489 -0.283 28.369 1.00 80.75 96 LEU A N 1
ATOM 775 C CA . LEU A 1 96 ? -17.090 -0.184 26.963 1.00 80.75 96 LEU A CA 1
ATOM 776 C C . LEU A 1 96 ? -16.441 -1.475 26.466 1.00 80.75 96 LEU A C 1
ATOM 778 O O . LEU A 1 96 ? -16.762 -1.907 25.372 1.00 80.75 96 LEU A O 1
ATOM 782 N N . LEU A 1 97 ? -15.626 -2.136 27.292 1.00 79.50 97 LEU A N 1
ATOM 783 C CA . LEU A 1 97 ? -15.036 -3.446 26.984 1.00 79.50 97 LEU A CA 1
ATOM 784 C C . LEU A 1 97 ? -16.073 -4.568 26.825 1.00 79.50 97 LEU A C 1
ATOM 786 O O . LEU A 1 97 ? -15.722 -5.642 26.375 1.00 79.50 97 LEU A O 1
ATOM 790 N N . LYS A 1 98 ? -17.343 -4.342 27.187 1.00 84.69 98 LYS A N 1
ATOM 791 C CA . LYS A 1 98 ? -18.440 -5.281 26.893 1.00 84.69 98 LYS A CA 1
ATOM 792 C C . LYS A 1 98 ? -19.053 -5.076 25.506 1.00 84.69 98 LYS A C 1
ATOM 794 O O . LYS A 1 98 ? -20.036 -5.735 25.189 1.00 84.69 98 LYS A O 1
ATOM 799 N N . LEU A 1 99 ? -18.581 -4.090 24.745 1.00 86.75 99 LEU A N 1
ATOM 800 C CA . LEU A 1 99 ? -18.967 -3.902 23.354 1.00 86.75 99 LEU A CA 1
ATOM 801 C C . LEU A 1 99 ? -17.973 -4.683 22.496 1.00 86.75 99 LEU A C 1
ATOM 803 O O . LEU A 1 99 ? -16.794 -4.335 22.500 1.00 86.75 99 LEU A O 1
ATOM 807 N N . ASP A 1 100 ? -18.458 -5.668 21.742 1.00 89.81 100 ASP A N 1
ATOM 808 C CA . ASP A 1 100 ? -17.621 -6.579 20.946 1.00 89.81 100 ASP A CA 1
ATOM 809 C C . ASP A 1 100 ? -16.616 -5.816 20.064 1.00 89.81 100 ASP A C 1
ATOM 811 O O . ASP A 1 100 ? -15.416 -6.054 20.127 1.00 89.81 100 ASP A O 1
ATOM 815 N N . VAL A 1 101 ? -17.076 -4.778 19.352 1.00 90.56 101 VAL A N 1
ATOM 816 C CA . VAL A 1 101 ? -16.209 -3.914 18.527 1.00 90.56 101 VAL A CA 1
ATOM 817 C C . VAL A 1 101 ? -15.109 -3.200 19.323 1.00 90.56 101 VAL A C 1
ATOM 819 O O . VAL A 1 101 ? -14.017 -2.962 18.810 1.00 90.56 101 VAL A O 1
ATOM 822 N N . PHE A 1 102 ? -15.388 -2.796 20.563 1.00 91.38 102 PHE A N 1
ATOM 823 C CA . PHE A 1 102 ? -14.420 -2.073 21.386 1.00 91.38 102 PHE A CA 1
ATOM 824 C C . PHE A 1 102 ? -13.331 -3.025 21.881 1.00 91.38 102 PHE A C 1
ATOM 826 O O . PHE A 1 102 ? -12.155 -2.664 21.855 1.00 91.38 102 PHE A O 1
ATOM 833 N N . GLU A 1 103 ? -13.724 -4.221 22.325 1.00 89.81 103 GLU A N 1
ATOM 834 C CA . GLU A 1 103 ? -12.799 -5.289 22.711 1.00 89.81 103 GLU A CA 1
ATOM 835 C C . GLU A 1 103 ? -11.935 -5.710 21.518 1.00 89.81 103 GLU A C 1
ATOM 837 O O . GLU A 1 103 ? -10.710 -5.688 21.614 1.00 89.81 103 GLU A O 1
ATOM 842 N N . GLU A 1 104 ? -12.546 -5.951 20.359 1.00 91.06 104 GLU A N 1
ATOM 843 C CA . GLU A 1 104 ? -11.834 -6.365 19.151 1.00 91.06 104 GLU A CA 1
ATOM 844 C C . GLU A 1 104 ? -10.819 -5.311 18.678 1.00 91.06 104 GLU A C 1
ATOM 846 O O . GLU A 1 104 ? -9.652 -5.623 18.440 1.00 91.06 104 GLU A O 1
ATOM 851 N N . LEU A 1 105 ? -11.207 -4.032 18.612 1.00 90.44 105 LEU A N 1
ATOM 852 C CA . LEU A 1 105 ? -10.277 -2.944 18.287 1.00 90.44 105 LEU A CA 1
ATOM 853 C C . LEU A 1 105 ? -9.131 -2.849 19.299 1.00 90.44 105 LEU A C 1
ATOM 855 O O . LEU A 1 105 ? -7.980 -2.604 18.923 1.00 90.44 105 LEU A O 1
ATOM 859 N N . PHE A 1 106 ? -9.432 -3.026 20.586 1.00 89.06 106 PHE A N 1
ATOM 860 C CA . PHE A 1 106 ? -8.422 -3.019 21.635 1.00 89.06 106 PHE A CA 1
ATOM 861 C C . PHE A 1 106 ? -7.424 -4.172 21.458 1.00 89.06 106 PHE A C 1
ATOM 863 O O . PHE A 1 106 ? -6.211 -3.946 21.536 1.00 89.06 106 PHE A O 1
ATOM 870 N N . ASP A 1 107 ? -7.910 -5.370 21.155 1.00 89.00 107 ASP A N 1
ATOM 871 C CA . ASP A 1 107 ? -7.090 -6.560 20.944 1.00 89.00 107 ASP A CA 1
ATOM 872 C C . ASP A 1 107 ? -6.284 -6.503 19.644 1.00 89.00 107 ASP A C 1
ATOM 874 O O . ASP A 1 107 ? -5.147 -6.973 19.603 1.00 89.00 107 ASP A O 1
ATOM 878 N N . LEU A 1 108 ? -6.799 -5.858 18.597 1.00 87.31 108 LEU A N 1
ATOM 879 C CA . LEU A 1 108 ? -6.070 -5.659 17.343 1.00 87.31 108 LEU A CA 1
ATOM 880 C C . LEU A 1 108 ? -4.980 -4.589 17.466 1.00 87.31 108 LEU A C 1
ATOM 882 O O . LEU A 1 108 ? -3.830 -4.803 17.070 1.00 87.31 108 LEU A O 1
ATOM 886 N N . GLY A 1 109 ? -5.337 -3.412 17.978 1.00 85.94 109 GLY A N 1
ATOM 887 C CA . GLY A 1 109 ? -4.470 -2.238 17.939 1.00 85.94 109 GLY A CA 1
ATOM 888 C C . GLY A 1 109 ? -3.609 -2.057 19.182 1.00 85.94 109 GLY A C 1
ATOM 889 O O . GLY A 1 109 ? -2.441 -1.677 19.076 1.00 85.94 109 GLY A O 1
ATOM 890 N N . VAL A 1 110 ? -4.153 -2.313 20.372 1.00 84.56 110 VAL A N 1
ATOM 891 C CA . VAL A 1 110 ? -3.548 -1.884 21.645 1.00 84.56 110 VAL A CA 1
ATOM 892 C C . VAL A 1 110 ? -2.838 -3.036 22.356 1.00 84.56 110 VAL A C 1
ATOM 894 O O . VAL A 1 110 ? -1.673 -2.897 22.743 1.00 84.56 110 VAL A O 1
ATOM 897 N N . GLN A 1 111 ? -3.499 -4.182 22.514 1.00 83.75 111 GLN A N 1
ATOM 898 C CA . GLN A 1 111 ? -3.012 -5.321 23.301 1.00 83.75 111 GLN A CA 1
ATOM 899 C C . GLN A 1 111 ? -1.671 -5.926 22.820 1.00 83.75 111 GLN A C 1
ATOM 901 O O . GLN A 1 111 ? -0.783 -6.079 23.669 1.00 83.75 111 GLN A O 1
ATOM 906 N N . PRO A 1 112 ? -1.430 -6.211 21.518 1.00 77.81 112 PRO A N 1
ATOM 907 C CA . PRO A 1 112 ? -0.381 -7.147 21.078 1.00 77.81 112 PRO A CA 1
ATOM 908 C C . PRO A 1 112 ? 1.071 -6.721 21.337 1.00 77.81 112 PRO A C 1
ATOM 910 O O . PRO A 1 112 ? 2.000 -7.446 20.998 1.00 77.81 112 PRO A O 1
ATOM 913 N N . ASN A 1 113 ? 1.310 -5.533 21.896 1.00 66.38 113 ASN A N 1
ATOM 914 C CA . ASN A 1 113 ? 2.643 -4.937 21.974 1.00 66.38 113 ASN A CA 1
ATOM 915 C C . ASN A 1 113 ? 2.881 -4.073 23.225 1.00 66.38 113 ASN A C 1
ATOM 917 O O . ASN A 1 113 ? 3.627 -3.093 23.180 1.00 66.38 113 ASN A O 1
ATOM 921 N N . GLY A 1 114 ? 2.259 -4.422 24.351 1.00 72.81 114 GLY A N 1
ATOM 922 C CA . GLY A 1 114 ? 2.462 -3.716 25.623 1.00 72.81 114 GLY A CA 1
ATOM 923 C C . GLY A 1 114 ? 1.348 -2.736 25.992 1.00 72.81 114 GLY A C 1
ATOM 924 O O . GLY A 1 114 ? 1.562 -1.860 26.835 1.00 72.81 114 GLY A O 1
ATOM 925 N N . GLY A 1 115 ? 0.167 -2.888 25.384 1.00 83.00 115 GLY A N 1
ATOM 926 C CA . GLY A 1 115 ? -1.041 -2.162 25.758 1.00 83.00 115 GLY A CA 1
ATOM 927 C C . GLY A 1 115 ? -0.913 -0.647 25.593 1.00 83.00 115 GLY A C 1
ATOM 928 O O . GLY A 1 115 ? -0.150 -0.137 24.772 1.00 83.00 115 GLY A O 1
ATOM 929 N N . TRP A 1 116 ? -1.609 0.094 26.457 1.00 83.62 116 TRP A N 1
ATOM 930 C CA . TRP A 1 116 ? -1.603 1.561 26.476 1.00 83.62 116 TRP A CA 1
ATOM 931 C C . TRP A 1 116 ? -0.200 2.181 26.570 1.00 83.62 116 TRP A C 1
ATOM 933 O O . TRP A 1 116 ? 0.038 3.256 26.026 1.00 83.62 116 TRP A O 1
ATOM 943 N N . LYS A 1 117 ? 0.764 1.505 27.213 1.00 84.50 117 LYS A N 1
ATOM 944 C CA . LYS A 1 117 ? 2.142 2.011 27.340 1.00 84.50 117 LYS A CA 1
ATOM 945 C C . LYS A 1 117 ? 2.844 2.109 25.985 1.00 84.50 117 LYS A C 1
ATOM 947 O O . LYS A 1 117 ? 3.689 2.984 25.800 1.00 84.50 117 LYS A O 1
ATOM 952 N N . ALA A 1 118 ? 2.497 1.241 25.037 1.00 79.62 118 ALA A N 1
ATOM 953 C CA . ALA A 1 118 ? 3.065 1.265 23.695 1.00 79.62 118 ALA A CA 1
ATOM 954 C C . ALA A 1 118 ? 2.713 2.556 22.940 1.00 79.62 118 ALA A C 1
ATOM 956 O O . ALA A 1 118 ? 3.504 3.009 22.112 1.00 79.62 118 ALA A O 1
ATOM 957 N N . LEU A 1 119 ? 1.583 3.190 23.274 1.00 78.69 119 LEU A N 1
ATOM 958 C CA . LEU A 1 119 ? 1.141 4.442 22.656 1.00 78.69 119 LEU A CA 1
ATOM 959 C C . LEU A 1 119 ? 2.101 5.602 22.912 1.00 78.69 119 LEU A C 1
ATOM 961 O O . LEU A 1 119 ? 2.305 6.427 22.029 1.00 78.69 119 LEU A O 1
ATOM 965 N N . LEU A 1 120 ? 2.754 5.628 24.078 1.00 82.25 120 LEU A N 1
ATOM 966 C CA . LEU A 1 120 ? 3.735 6.665 24.420 1.00 82.25 120 LEU A CA 1
ATOM 967 C C . LEU A 1 120 ? 4.952 6.661 23.484 1.00 82.25 120 LEU A C 1
ATOM 969 O O . LEU A 1 120 ? 5.631 7.675 23.353 1.00 82.25 120 LEU A O 1
ATOM 973 N N . ASN A 1 121 ? 5.222 5.521 22.846 1.00 82.06 121 ASN A N 1
ATOM 974 C CA . ASN A 1 121 ? 6.346 5.330 21.934 1.00 82.06 121 ASN A CA 1
ATOM 975 C C . ASN A 1 121 ? 5.915 5.271 20.461 1.00 82.06 121 ASN A C 1
ATOM 977 O O . ASN A 1 121 ? 6.764 5.024 19.600 1.00 82.06 121 ASN A O 1
ATOM 981 N N . CYS A 1 122 ? 4.622 5.447 20.169 1.00 83.88 122 CYS A N 1
ATOM 982 C CA . CYS A 1 122 ? 4.129 5.464 18.798 1.00 83.88 122 CYS A CA 1
ATOM 983 C C . CYS A 1 122 ? 4.562 6.747 18.098 1.00 83.88 122 CYS A C 1
ATOM 985 O O . CYS A 1 122 ? 4.626 7.825 18.698 1.00 83.88 122 CYS A O 1
ATOM 987 N N . GLN A 1 123 ? 4.847 6.628 16.806 1.00 86.56 123 GLN A N 1
ATOM 988 C CA . GLN A 1 123 ? 5.043 7.799 15.968 1.00 86.56 123 GLN A CA 1
ATOM 989 C C . GLN A 1 123 ? 3.778 8.666 15.982 1.00 86.56 123 GLN A C 1
ATOM 991 O O . GLN A 1 123 ? 2.659 8.153 15.990 1.00 86.56 123 GLN A O 1
ATOM 996 N N . ARG A 1 124 ? 3.955 9.990 15.997 1.00 89.44 124 ARG A N 1
ATOM 997 C CA . ARG A 1 124 ? 2.816 10.906 15.939 1.00 89.44 124 ARG A CA 1
ATOM 998 C C . ARG A 1 124 ? 2.099 10.784 14.582 1.00 89.44 124 ARG A C 1
ATOM 1000 O O . ARG A 1 124 ? 2.793 10.640 13.569 1.00 89.44 124 ARG A O 1
ATOM 1007 N N . PRO A 1 125 ? 0.755 10.849 14.541 1.00 90.69 125 PRO A N 1
ATOM 1008 C CA . PRO A 1 125 ? -0.011 10.671 13.304 1.00 90.69 125 PRO A CA 1
ATOM 1009 C C . PRO A 1 125 ? 0.349 11.654 12.177 1.00 90.69 125 PRO A C 1
ATOM 1011 O O . PRO A 1 125 ? 0.503 11.251 11.024 1.00 90.69 125 PRO A O 1
ATOM 1014 N N . ASP A 1 126 ? 0.565 12.923 12.516 1.00 91.75 126 ASP A N 1
ATOM 1015 C CA . ASP A 1 126 ? 0.998 13.981 11.599 1.00 91.75 126 ASP A CA 1
ATOM 1016 C C . ASP A 1 126 ? 2.384 13.679 11.005 1.00 91.75 126 ASP A C 1
ATOM 1018 O O . ASP A 1 126 ? 2.578 13.681 9.787 1.00 91.75 126 ASP A O 1
ATOM 1022 N N . ALA A 1 127 ? 3.340 13.313 11.861 1.00 92.12 127 ALA A N 1
ATOM 1023 C CA . ALA A 1 127 ? 4.694 12.955 11.456 1.00 92.12 127 ALA A CA 1
ATOM 1024 C C . ALA A 1 127 ? 4.719 11.696 10.576 1.00 92.12 127 ALA A C 1
ATOM 1026 O O . ALA A 1 127 ? 5.560 11.578 9.684 1.00 92.12 127 ALA A O 1
ATOM 1027 N N . LEU A 1 128 ? 3.823 10.738 10.827 1.00 92.56 128 LEU A N 1
ATOM 1028 C CA . LEU A 1 128 ? 3.647 9.568 9.970 1.00 92.56 128 LEU A CA 1
ATOM 1029 C C . LEU A 1 128 ? 3.159 9.974 8.577 1.00 92.56 128 LEU A C 1
ATOM 1031 O O . LEU A 1 128 ? 3.729 9.524 7.580 1.00 92.56 128 LEU A O 1
ATOM 1035 N N . ARG A 1 129 ? 2.136 10.832 8.498 1.00 93.88 129 ARG A N 1
ATOM 1036 C CA . ARG A 1 129 ? 1.581 11.298 7.223 1.00 93.88 129 ARG A CA 1
ATOM 1037 C C . ARG A 1 129 ? 2.615 12.053 6.391 1.00 93.88 129 ARG A C 1
ATOM 1039 O O . ARG A 1 129 ? 2.735 11.786 5.195 1.00 93.88 129 ARG A O 1
ATOM 1046 N N . GLU A 1 130 ? 3.378 12.956 7.001 1.00 93.44 130 GLU A N 1
ATOM 1047 C CA . GLU A 1 130 ? 4.434 13.692 6.293 1.00 93.44 130 GLU A CA 1
ATOM 1048 C C . GLU A 1 130 ? 5.548 12.761 5.807 1.00 93.44 130 GLU A C 1
ATOM 1050 O O . GLU A 1 130 ? 5.915 12.792 4.631 1.00 93.44 130 GLU A O 1
ATOM 1055 N N . ALA A 1 131 ? 5.999 11.831 6.654 1.00 93.06 131 ALA A N 1
ATOM 1056 C CA . ALA A 1 131 ? 6.960 10.819 6.231 1.00 93.06 131 ALA A CA 1
ATOM 1057 C C . ALA A 1 131 ? 6.413 9.967 5.070 1.00 93.06 131 ALA A C 1
ATOM 1059 O O . ALA A 1 131 ? 7.162 9.611 4.159 1.00 93.06 131 ALA A O 1
ATOM 1060 N N . ALA A 1 132 ? 5.119 9.626 5.080 1.00 93.88 132 ALA A N 1
ATOM 1061 C CA . ALA A 1 132 ? 4.484 8.851 4.018 1.00 93.88 132 ALA A CA 1
ATOM 1062 C C . ALA A 1 132 ? 4.435 9.627 2.693 1.00 93.88 132 ALA A C 1
ATOM 1064 O O . ALA A 1 132 ? 4.709 9.042 1.644 1.00 93.88 132 ALA A O 1
ATOM 1065 N N . LYS A 1 133 ? 4.162 10.939 2.727 1.00 93.12 133 LYS A N 1
ATOM 1066 C CA . LYS A 1 133 ? 4.223 11.819 1.545 1.00 93.12 133 LYS A CA 1
ATOM 1067 C C . LYS A 1 133 ? 5.619 11.821 0.926 1.00 93.12 133 LYS A C 1
ATOM 1069 O O . LYS A 1 133 ? 5.762 11.543 -0.264 1.00 93.12 133 LYS A O 1
ATOM 1074 N N . GLU A 1 134 ? 6.650 12.070 1.732 1.00 90.25 134 GLU A N 1
ATOM 1075 C CA . GLU A 1 134 ? 8.047 12.050 1.273 1.00 90.25 134 GLU A CA 1
ATOM 1076 C C . GLU A 1 134 ? 8.429 10.691 0.686 1.00 90.25 134 GLU A C 1
ATOM 1078 O O . GLU A 1 134 ? 9.097 10.586 -0.349 1.00 90.25 134 GLU A O 1
ATOM 1083 N N . ARG A 1 135 ? 7.978 9.626 1.347 1.00 89.75 135 ARG A N 1
ATOM 1084 C CA . ARG A 1 135 ? 8.254 8.264 0.927 1.00 89.75 135 ARG A CA 1
ATOM 1085 C C . ARG A 1 135 ? 7.576 7.925 -0.391 1.00 89.75 135 ARG A C 1
ATOM 1087 O O . ARG A 1 135 ? 8.217 7.311 -1.242 1.00 89.75 135 ARG A O 1
ATOM 1094 N N . LEU A 1 136 ? 6.338 8.367 -0.598 1.00 88.88 136 LEU A N 1
ATOM 1095 C CA . LEU A 1 136 ? 5.597 8.120 -1.831 1.00 88.88 136 LEU A CA 1
ATOM 1096 C C . LEU A 1 136 ? 6.226 8.834 -3.034 1.00 88.88 136 LEU A C 1
ATOM 1098 O O . LEU A 1 136 ? 6.270 8.250 -4.115 1.00 88.88 136 LEU A O 1
ATOM 1102 N N . ILE A 1 137 ? 6.805 10.027 -2.844 1.00 86.25 137 ILE A N 1
ATOM 1103 C CA . ILE A 1 137 ? 7.597 10.711 -3.884 1.00 86.25 137 ILE A CA 1
ATOM 1104 C C . ILE A 1 137 ? 8.763 9.819 -4.337 1.00 86.25 137 ILE A C 1
ATOM 1106 O O . ILE A 1 137 ? 8.976 9.624 -5.531 1.00 86.25 137 ILE A O 1
ATOM 1110 N N . GLN A 1 138 ? 9.489 9.204 -3.400 1.00 85.75 138 GLN A N 1
ATOM 1111 C CA . GLN A 1 138 ? 10.574 8.266 -3.731 1.00 85.75 138 GLN A CA 1
ATOM 1112 C C . GLN A 1 138 ? 10.048 6.986 -4.396 1.00 85.75 138 GLN A C 1
ATOM 1114 O O . GLN A 1 138 ? 10.710 6.403 -5.259 1.00 85.75 138 GLN A O 1
ATOM 1119 N N . ALA A 1 139 ? 8.858 6.546 -3.995 1.00 88.25 139 ALA A N 1
ATOM 1120 C CA . ALA A 1 139 ? 8.207 5.348 -4.502 1.00 88.25 139 ALA A CA 1
ATOM 1121 C C . ALA A 1 139 ? 7.697 5.503 -5.949 1.00 88.25 139 ALA A C 1
ATOM 1123 O O . ALA A 1 139 ? 7.541 4.493 -6.637 1.00 88.25 139 ALA A O 1
ATOM 1124 N N . GLN A 1 140 ? 7.547 6.734 -6.4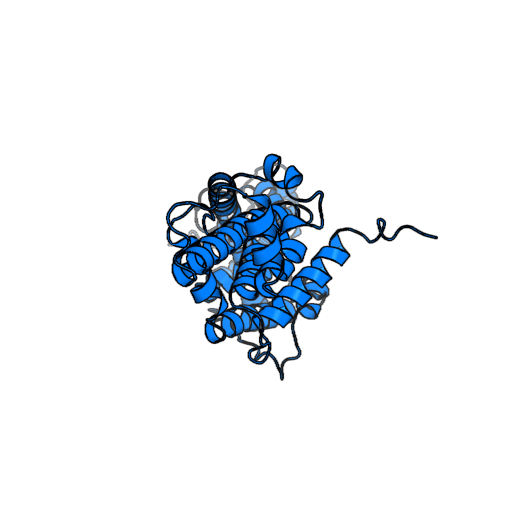60 1.00 86.31 140 GLN A N 1
ATOM 1125 C CA . GLN A 1 140 ? 7.254 6.986 -7.881 1.00 86.31 140 GLN A CA 1
ATOM 1126 C C . GLN A 1 140 ? 8.283 6.315 -8.797 1.00 86.31 140 GLN A C 1
ATOM 1128 O O . GLN A 1 140 ? 7.910 5.724 -9.805 1.00 86.31 140 GLN A O 1
ATOM 1133 N N . THR A 1 141 ? 9.557 6.279 -8.386 1.00 86.81 141 THR A N 1
ATOM 1134 C CA . THR A 1 141 ? 10.610 5.558 -9.114 1.00 86.81 141 THR A CA 1
ATOM 1135 C C . THR A 1 141 ? 10.287 4.072 -9.279 1.00 86.81 141 THR A C 1
ATOM 1137 O O . THR A 1 141 ? 10.499 3.508 -10.349 1.00 86.81 141 THR A O 1
ATOM 1140 N N . ALA A 1 142 ? 9.761 3.423 -8.235 1.00 88.38 142 ALA A N 1
ATOM 1141 C CA . ALA A 1 142 ? 9.351 2.023 -8.306 1.00 88.38 142 ALA A CA 1
ATOM 1142 C C . ALA A 1 142 ? 8.125 1.833 -9.210 1.00 88.38 142 ALA A C 1
ATOM 1144 O O . ALA A 1 142 ? 8.096 0.878 -9.983 1.00 88.38 142 ALA A O 1
ATOM 1145 N N . ALA A 1 143 ? 7.158 2.751 -9.177 1.00 91.06 143 ALA A N 1
ATOM 1146 C CA . ALA A 1 143 ? 6.003 2.697 -10.070 1.00 91.06 143 ALA A CA 1
ATOM 1147 C C . ALA A 1 143 ? 6.397 2.862 -11.547 1.00 91.06 143 ALA A C 1
ATOM 1149 O O . ALA A 1 143 ? 5.924 2.101 -12.388 1.00 91.06 143 ALA A O 1
ATOM 1150 N N . ASP A 1 144 ? 7.304 3.789 -11.864 1.00 88.31 144 ASP A N 1
ATOM 1151 C CA . ASP A 1 144 ? 7.821 3.988 -13.226 1.00 88.31 144 ASP A CA 1
ATOM 1152 C C . ASP A 1 144 ? 8.529 2.741 -13.770 1.00 88.31 144 ASP A C 1
ATOM 1154 O O . ASP A 1 144 ? 8.410 2.411 -14.953 1.00 88.31 144 ASP A O 1
ATOM 1158 N N . LEU A 1 145 ? 9.248 2.029 -12.897 1.00 88.75 145 LEU A N 1
ATOM 1159 C CA . LEU A 1 145 ? 9.916 0.771 -13.227 1.00 88.75 145 LEU A CA 1
ATOM 1160 C C . LEU A 1 145 ? 8.924 -0.340 -13.556 1.00 88.75 145 LEU A C 1
ATOM 1162 O O . LEU A 1 145 ? 9.098 -1.039 -14.556 1.00 88.75 145 LEU A O 1
ATOM 1166 N N . ILE A 1 146 ? 7.893 -0.496 -12.724 1.00 91.44 146 ILE A N 1
ATOM 1167 C CA . ILE A 1 146 ? 6.810 -1.454 -12.958 1.00 91.44 146 ILE A CA 1
ATOM 1168 C C . ILE A 1 146 ? 6.095 -1.125 -14.268 1.00 91.44 146 ILE A C 1
ATOM 1170 O O . ILE A 1 146 ? 5.906 -2.012 -15.094 1.00 91.44 146 ILE A O 1
ATOM 1174 N N . GLU A 1 147 ? 5.782 0.149 -14.508 1.00 91.31 147 GLU A N 1
ATOM 1175 C CA . GLU A 1 147 ? 5.111 0.581 -15.732 1.00 91.31 147 GLU A CA 1
ATOM 1176 C C . GLU A 1 147 ? 5.917 0.239 -16.984 1.00 91.31 147 GLU A C 1
ATOM 1178 O O . GLU A 1 147 ? 5.368 -0.346 -17.913 1.00 91.31 147 GLU A O 1
ATOM 1183 N N . LEU A 1 148 ? 7.216 0.567 -17.023 1.00 89.31 148 LEU A N 1
ATOM 1184 C CA . LEU A 1 148 ? 8.059 0.229 -18.174 1.00 89.31 148 LEU A CA 1
ATOM 1185 C C . LEU A 1 148 ? 8.075 -1.282 -18.423 1.00 89.31 148 LEU A C 1
ATOM 1187 O O . LEU A 1 148 ? 7.967 -1.728 -19.562 1.00 89.31 148 LEU A O 1
ATOM 1191 N N . ARG A 1 149 ? 8.202 -2.066 -17.353 1.00 88.50 149 ARG A N 1
ATOM 1192 C CA . ARG A 1 149 ? 8.229 -3.523 -17.445 1.00 88.50 149 ARG A CA 1
ATOM 1193 C C . ARG A 1 149 ? 6.943 -4.098 -17.994 1.00 88.50 149 ARG A C 1
ATOM 1195 O O . ARG A 1 149 ? 7.005 -4.902 -18.917 1.00 88.50 149 ARG A O 1
ATOM 1202 N N . ILE A 1 150 ? 5.800 -3.649 -17.490 1.00 90.06 150 ILE A N 1
ATOM 1203 C CA . ILE A 1 150 ? 4.509 -4.109 -17.995 1.00 90.06 150 ILE A CA 1
ATOM 1204 C C . ILE A 1 150 ? 4.304 -3.652 -19.447 1.00 90.06 150 ILE A C 1
ATOM 1206 O O . ILE A 1 150 ? 3.823 -4.439 -20.255 1.00 90.06 150 ILE A O 1
ATOM 1210 N N . ARG A 1 151 ? 4.715 -2.428 -19.820 1.00 90.44 151 ARG A N 1
ATOM 1211 C CA . ARG A 1 151 ? 4.674 -1.960 -21.222 1.00 90.44 151 ARG A CA 1
ATOM 1212 C C . ARG A 1 151 ? 5.414 -2.916 -22.153 1.00 90.44 151 ARG A C 1
ATOM 1214 O O . ARG A 1 151 ? 4.863 -3.278 -23.188 1.00 90.44 151 ARG A O 1
ATOM 1221 N N . CYS A 1 152 ? 6.622 -3.342 -21.779 1.00 88.81 152 CYS A N 1
ATOM 1222 C CA . CYS A 1 152 ? 7.370 -4.324 -22.561 1.00 88.81 152 CYS A CA 1
ATOM 1223 C C . CYS A 1 152 ? 6.691 -5.695 -22.553 1.00 88.81 152 CYS A C 1
ATOM 1225 O O . CYS A 1 152 ? 6.519 -6.275 -23.610 1.00 88.81 152 CYS A O 1
ATOM 1227 N N . LEU A 1 153 ? 6.270 -6.205 -21.394 1.00 88.00 153 LEU A N 1
ATOM 1228 C CA . LEU A 1 153 ? 5.649 -7.531 -21.297 1.00 88.00 153 LEU A CA 1
ATOM 1229 C C . LEU A 1 153 ? 4.373 -7.652 -22.142 1.00 88.00 153 LEU A C 1
ATOM 1231 O O . LEU A 1 153 ? 4.161 -8.683 -22.770 1.00 88.00 153 LEU A O 1
ATOM 1235 N N . ILE A 1 154 ? 3.555 -6.597 -22.182 1.00 88.06 154 ILE A N 1
ATOM 1236 C CA . ILE A 1 154 ? 2.270 -6.601 -22.891 1.00 88.06 154 ILE A CA 1
ATOM 1237 C C . ILE A 1 154 ? 2.440 -6.313 -24.384 1.00 88.06 154 ILE A C 1
ATOM 1239 O O . ILE A 1 154 ? 1.853 -7.008 -25.207 1.00 88.06 154 ILE A O 1
ATOM 1243 N N . HIS A 1 155 ? 3.204 -5.278 -24.745 1.00 89.44 155 HIS A N 1
ATOM 1244 C CA . HIS A 1 155 ? 3.240 -4.775 -26.127 1.00 89.44 155 HIS A CA 1
ATOM 1245 C C . HIS A 1 155 ? 4.454 -5.254 -26.928 1.00 89.44 155 HIS A C 1
ATOM 1247 O O . HIS A 1 155 ? 4.413 -5.226 -28.154 1.00 89.44 155 HIS A O 1
ATOM 1253 N N . HIS A 1 156 ? 5.524 -5.682 -26.251 1.00 87.88 156 HIS A N 1
ATOM 1254 C CA . HIS A 1 156 ? 6.811 -6.054 -26.853 1.00 87.88 156 HIS A CA 1
ATOM 1255 C C . HIS A 1 156 ? 7.454 -7.246 -26.117 1.00 87.88 156 HIS A C 1
ATOM 1257 O O . HIS A 1 156 ? 8.545 -7.105 -25.543 1.00 87.88 156 HIS A O 1
ATOM 1263 N N . PRO A 1 157 ? 6.777 -8.410 -26.042 1.00 85.50 157 PRO A N 1
ATOM 1264 C CA . PRO A 1 157 ? 7.232 -9.551 -25.244 1.00 85.50 157 PRO A CA 1
ATOM 1265 C C . PRO A 1 157 ? 8.637 -10.037 -25.637 1.00 85.50 157 PRO A C 1
ATOM 1267 O O . PRO A 1 157 ? 9.406 -10.480 -24.781 1.00 85.50 157 PRO A O 1
ATOM 1270 N N . GLU A 1 158 ? 9.033 -9.869 -26.900 1.00 85.25 158 GLU A N 1
ATOM 1271 C CA . GLU A 1 158 ? 10.384 -10.127 -27.409 1.00 85.25 158 GLU A CA 1
ATOM 1272 C C . GLU A 1 158 ? 11.472 -9.279 -26.722 1.00 85.25 158 GLU A C 1
ATOM 1274 O O . GLU A 1 158 ? 12.640 -9.670 -26.661 1.00 85.25 158 GLU A O 1
ATOM 1279 N N . HIS A 1 159 ? 11.088 -8.139 -26.147 1.00 83.88 159 HIS A N 1
ATOM 1280 C CA . HIS A 1 159 ? 11.955 -7.197 -25.445 1.00 83.88 159 HIS A CA 1
ATOM 1281 C C . HIS A 1 159 ? 11.750 -7.195 -23.925 1.00 83.88 159 HIS A C 1
ATOM 1283 O O . HIS A 1 159 ? 12.365 -6.384 -23.228 1.00 83.88 159 HIS A O 1
ATOM 1289 N N . ALA A 1 160 ? 10.963 -8.121 -23.369 1.00 80.94 160 ALA A N 1
ATOM 1290 C CA . ALA A 1 160 ? 10.683 -8.190 -21.932 1.00 80.94 160 ALA A CA 1
ATOM 1291 C C . ALA A 1 160 ? 11.957 -8.195 -21.062 1.00 80.94 160 ALA A C 1
ATOM 1293 O O . ALA A 1 160 ? 12.035 -7.499 -20.049 1.00 80.94 160 ALA A O 1
ATOM 1294 N N . LYS A 1 161 ? 13.008 -8.906 -21.496 1.00 80.31 161 LYS A N 1
ATOM 1295 C CA . LYS A 1 161 ? 14.304 -8.983 -20.787 1.00 80.31 161 LYS A CA 1
ATOM 1296 C C . LYS A 1 161 ? 15.057 -7.646 -20.732 1.00 80.31 161 LYS A C 1
ATOM 1298 O O . LYS A 1 161 ? 15.887 -7.442 -19.843 1.00 80.31 161 LYS A O 1
ATOM 1303 N N . LEU A 1 162 ? 14.774 -6.736 -21.663 1.00 77.94 162 LEU A N 1
ATOM 1304 C CA . LEU A 1 162 ? 15.372 -5.402 -21.707 1.00 77.94 162 LEU A CA 1
ATOM 1305 C C . LEU A 1 162 ? 14.700 -4.450 -20.711 1.00 77.94 162 LEU A C 1
ATOM 1307 O O . LEU A 1 162 ? 15.289 -3.445 -20.334 1.00 77.94 162 LEU A O 1
ATOM 1311 N N . ALA A 1 163 ? 13.516 -4.773 -20.187 1.00 77.50 163 ALA A N 1
ATOM 1312 C CA . ALA A 1 163 ? 12.832 -3.936 -19.208 1.00 77.50 163 ALA A CA 1
ATOM 1313 C C . ALA A 1 163 ? 13.431 -4.085 -17.795 1.00 77.50 163 ALA A C 1
ATOM 1315 O O . ALA A 1 163 ? 12.857 -4.656 -16.869 1.00 77.50 163 ALA A O 1
ATOM 1316 N N . ASN A 1 164 ? 14.639 -3.578 -17.598 1.00 78.62 164 ASN A N 1
ATOM 1317 C CA . ASN A 1 164 ? 15.323 -3.596 -16.309 1.00 78.62 164 ASN A CA 1
ATOM 1318 C C . ASN A 1 164 ? 15.594 -2.179 -15.792 1.00 78.62 164 ASN A C 1
ATOM 1320 O O . ASN A 1 164 ? 15.312 -1.180 -16.453 1.00 78.62 164 ASN A O 1
ATOM 1324 N N . LEU A 1 165 ? 16.134 -2.105 -14.574 1.00 75.94 165 LEU A N 1
ATOM 1325 C CA . LEU A 1 165 ? 16.406 -0.850 -13.874 1.00 75.94 165 LEU A CA 1
ATOM 1326 C C . LEU A 1 165 ? 17.269 0.122 -14.696 1.00 75.94 165 LEU A C 1
ATOM 1328 O O . LEU A 1 165 ? 17.080 1.332 -14.612 1.00 75.94 165 LEU A O 1
ATOM 1332 N N . MET A 1 166 ? 18.193 -0.411 -15.496 1.00 72.69 166 MET A N 1
ATOM 1333 C CA . MET A 1 166 ? 19.138 0.365 -16.299 1.00 72.69 166 MET A CA 1
ATOM 1334 C C . MET A 1 166 ? 18.457 0.998 -17.510 1.00 72.69 166 MET A C 1
ATOM 1336 O O . MET A 1 166 ? 18.627 2.185 -17.770 1.00 72.69 166 MET A O 1
ATOM 1340 N N . HIS A 1 167 ? 17.618 0.241 -18.212 1.00 77.75 167 HIS A N 1
ATOM 1341 C CA . HIS A 1 167 ? 16.843 0.788 -19.325 1.00 77.75 167 HIS A CA 1
ATOM 1342 C C . HIS A 1 167 ? 15.783 1.777 -18.845 1.00 77.75 167 HIS A C 1
ATOM 1344 O O . HIS A 1 167 ? 15.577 2.815 -19.468 1.00 77.75 167 HIS A O 1
ATOM 1350 N N . ALA A 1 168 ? 15.169 1.514 -17.690 1.00 78.00 168 ALA A N 1
ATOM 1351 C CA . ALA A 1 168 ? 14.286 2.480 -17.055 1.00 78.00 168 ALA A CA 1
ATOM 1352 C C . ALA A 1 168 ? 15.013 3.774 -16.699 1.00 78.00 168 ALA A C 1
ATOM 1354 O O . ALA A 1 168 ? 14.474 4.846 -16.968 1.00 78.00 168 ALA A O 1
ATOM 1355 N N . TYR A 1 169 ? 16.237 3.681 -16.158 1.00 74.50 169 TYR A N 1
ATOM 1356 C CA . TYR A 1 169 ? 17.084 4.848 -15.918 1.00 74.50 169 TYR A CA 1
ATOM 1357 C C . TYR A 1 169 ? 17.199 5.723 -17.171 1.00 74.50 169 TYR A C 1
ATOM 1359 O O . TYR A 1 169 ? 16.894 6.920 -17.129 1.00 74.50 169 TYR A O 1
ATOM 1367 N N . VAL A 1 170 ? 17.582 5.102 -18.289 1.00 74.75 170 VAL A N 1
ATOM 1368 C CA . VAL A 1 170 ? 17.793 5.801 -19.557 1.00 74.75 170 VAL A CA 1
ATOM 1369 C C . VAL A 1 170 ? 16.494 6.413 -20.089 1.00 74.75 170 VAL A C 1
ATOM 1371 O O . VAL A 1 170 ? 16.454 7.607 -20.381 1.00 74.75 170 VAL A O 1
ATOM 1374 N N . LEU A 1 171 ? 15.420 5.627 -20.170 1.00 77.38 171 LEU A N 1
ATOM 1375 C CA . LEU A 1 171 ? 14.166 6.043 -20.805 1.00 77.38 171 LEU A CA 1
ATOM 1376 C C . LEU A 1 171 ? 13.389 7.093 -20.003 1.00 77.38 171 LEU A C 1
ATOM 1378 O O . LEU A 1 171 ? 12.766 7.980 -20.588 1.00 77.38 171 LEU A O 1
ATOM 1382 N N . ARG A 1 172 ? 13.393 7.001 -18.669 1.00 76.69 172 ARG A N 1
ATOM 1383 C CA . ARG A 1 172 ? 12.575 7.878 -17.816 1.00 76.69 172 ARG A CA 1
ATOM 1384 C C . ARG A 1 172 ? 13.327 9.098 -17.309 1.00 76.69 172 ARG A C 1
ATOM 1386 O O . ARG A 1 172 ? 12.736 10.171 -17.285 1.00 76.69 172 ARG A O 1
ATOM 1393 N N . TRP A 1 173 ? 14.595 8.961 -16.918 1.00 74.31 173 TRP A N 1
ATOM 1394 C CA . TRP A 1 173 ? 15.314 10.028 -16.207 1.00 74.31 173 TRP A CA 1
ATOM 1395 C C . TRP A 1 173 ? 16.459 10.643 -17.005 1.00 74.31 173 TRP A C 1
ATOM 1397 O O . TRP A 1 173 ? 16.712 11.834 -16.852 1.00 74.31 173 TRP A O 1
ATOM 1407 N N . TYR A 1 174 ? 17.125 9.878 -17.871 1.00 69.62 174 TYR A N 1
ATOM 1408 C CA . TYR A 1 174 ? 18.220 10.410 -18.685 1.00 69.62 174 TYR A CA 1
ATOM 1409 C C . TYR A 1 174 ? 17.715 11.132 -19.942 1.00 69.62 174 TYR A C 1
ATOM 1411 O O . TYR A 1 174 ? 18.030 12.300 -20.146 1.00 69.62 174 TYR A O 1
ATOM 1419 N N . ALA A 1 175 ? 16.890 10.471 -20.761 1.00 65.88 175 ALA A N 1
ATOM 1420 C CA . ALA A 1 175 ? 16.434 11.008 -22.047 1.00 65.88 175 ALA A CA 1
ATOM 1421 C C . ALA A 1 175 ? 15.451 12.190 -21.918 1.00 65.88 175 ALA A C 1
ATOM 1423 O O . ALA A 1 175 ? 15.298 12.971 -22.850 1.00 65.88 175 ALA A O 1
ATOM 1424 N N . ARG A 1 176 ? 14.779 12.332 -20.766 1.00 63.53 176 ARG A N 1
ATOM 1425 C CA . ARG A 1 176 ? 13.689 13.305 -20.558 1.00 63.53 176 ARG A CA 1
ATOM 1426 C C . ARG A 1 176 ? 14.084 14.567 -19.779 1.00 63.53 176 ARG A C 1
ATOM 1428 O O . ARG A 1 176 ? 13.201 15.337 -19.416 1.00 63.53 176 ARG A O 1
ATOM 1435 N N . SER A 1 177 ? 15.373 14.793 -19.511 1.00 54.75 177 SER A N 1
ATOM 1436 C CA . SER A 1 177 ? 15.877 16.016 -18.847 1.00 54.75 177 SER A CA 1
ATOM 1437 C C . SER A 1 177 ? 15.202 16.355 -17.502 1.00 54.75 177 SER A C 1
ATOM 1439 O O . SER A 1 177 ? 15.118 17.520 -17.116 1.00 54.75 177 SER A O 1
ATOM 1441 N N . LEU A 1 178 ? 14.710 15.346 -16.777 1.00 58.03 178 LEU A N 1
ATOM 1442 C CA . LEU A 1 178 ? 14.215 15.499 -15.405 1.00 58.03 178 LEU A CA 1
ATOM 1443 C C . LEU A 1 178 ? 15.403 15.733 -14.453 1.00 58.03 178 LEU A C 1
ATOM 1445 O O . LEU A 1 178 ? 16.521 15.352 -14.808 1.00 58.03 178 LEU A O 1
ATOM 1449 N N . PRO A 1 179 ? 15.217 16.328 -13.252 1.00 55.88 179 PRO A N 1
ATOM 1450 C CA . PRO A 1 179 ? 16.293 16.424 -12.264 1.00 55.88 179 PRO A CA 1
ATOM 1451 C C . PRO A 1 179 ? 16.908 15.034 -12.064 1.00 55.88 179 PRO A C 1
ATOM 1453 O O . PRO A 1 179 ? 16.241 14.106 -11.604 1.00 55.88 179 PRO A O 1
ATOM 1456 N N . LEU A 1 180 ? 18.153 14.884 -12.526 1.00 66.31 180 LEU A N 1
ATOM 1457 C CA . LEU A 1 180 ? 18.795 13.594 -12.769 1.00 66.31 180 LEU A CA 1
ATOM 1458 C C . LEU A 1 180 ? 18.969 12.845 -11.445 1.00 66.31 180 LEU A C 1
ATOM 1460 O O . LEU A 1 180 ? 19.940 13.054 -10.716 1.00 66.31 180 LEU A O 1
ATOM 1464 N N . LEU A 1 181 ? 18.034 11.945 -11.126 1.00 74.31 181 LEU A N 1
ATOM 1465 C CA . LEU A 1 181 ? 18.248 10.961 -10.072 1.00 74.31 181 LEU A CA 1
ATOM 1466 C C . LEU A 1 181 ? 19.453 10.117 -10.468 1.00 74.31 181 LEU A C 1
ATOM 1468 O O . LEU A 1 181 ? 19.497 9.558 -11.562 1.00 74.31 181 LEU A O 1
ATOM 1472 N N . SER A 1 182 ? 20.437 10.008 -9.578 1.00 78.00 182 SER A N 1
ATOM 1473 C CA . SER A 1 182 ? 21.587 9.169 -9.879 1.00 78.00 182 SER A CA 1
ATOM 1474 C C . SER A 1 182 ? 21.161 7.695 -10.007 1.00 78.00 182 SER A C 1
ATOM 1476 O O . SER A 1 182 ? 20.275 7.231 -9.275 1.00 78.00 182 SER A O 1
ATOM 1478 N N . PRO A 1 183 ? 21.850 6.918 -10.851 1.00 77.94 183 PRO A N 1
ATOM 1479 C CA . PRO A 1 183 ? 21.900 5.460 -10.790 1.00 77.94 183 PRO A CA 1
ATOM 1480 C C . PRO A 1 183 ? 21.798 4.811 -9.404 1.00 77.94 183 PRO A C 1
ATOM 1482 O O . PRO A 1 183 ? 21.060 3.844 -9.185 1.00 77.94 183 PRO A O 1
ATOM 1485 N N . ALA A 1 184 ? 22.588 5.313 -8.453 1.00 82.38 184 ALA A N 1
ATOM 1486 C CA . ALA A 1 184 ? 22.652 4.793 -7.095 1.00 82.38 184 ALA A CA 1
ATOM 1487 C C . ALA A 1 184 ? 21.374 5.127 -6.315 1.00 82.38 184 ALA A C 1
ATOM 1489 O O . ALA A 1 184 ? 20.852 4.280 -5.588 1.00 82.38 184 ALA A O 1
ATOM 1490 N N . THR A 1 185 ? 20.834 6.330 -6.518 1.00 84.75 185 THR A N 1
ATOM 1491 C CA . THR A 1 185 ? 19.567 6.776 -5.929 1.00 84.75 185 THR A CA 1
ATOM 1492 C C . THR A 1 185 ? 18.408 5.904 -6.403 1.00 84.75 185 THR A C 1
ATOM 1494 O O . THR A 1 185 ? 17.644 5.411 -5.576 1.00 84.75 185 THR A O 1
ATOM 1497 N N . ILE A 1 186 ? 18.325 5.612 -7.702 1.00 83.88 186 ILE A N 1
ATOM 1498 C CA . ILE A 1 186 ? 17.275 4.753 -8.272 1.00 83.88 186 ILE A CA 1
ATOM 1499 C C . ILE A 1 186 ? 17.367 3.327 -7.725 1.00 83.88 186 ILE A C 1
ATOM 1501 O O . ILE A 1 186 ? 16.362 2.772 -7.280 1.00 83.88 186 ILE A O 1
ATOM 1505 N N . ARG A 1 187 ? 18.575 2.749 -7.657 1.00 85.88 187 ARG A N 1
ATOM 1506 C CA . ARG A 1 187 ? 18.804 1.443 -7.009 1.00 85.88 187 ARG A CA 1
ATOM 1507 C C . ARG A 1 187 ? 18.350 1.436 -5.552 1.00 85.88 187 ARG A C 1
ATOM 1509 O O . ARG A 1 187 ? 17.704 0.483 -5.113 1.00 85.88 187 ARG A O 1
ATOM 1516 N N . LYS A 1 188 ? 18.668 2.494 -4.801 1.00 88.75 188 LYS A N 1
ATOM 1517 C CA . LYS A 1 188 ? 18.238 2.651 -3.407 1.00 88.75 188 LYS A CA 1
ATOM 1518 C C . LYS A 1 188 ? 16.714 2.710 -3.305 1.00 88.75 188 LYS A C 1
ATOM 1520 O O . LYS A 1 188 ? 16.162 1.955 -2.508 1.00 88.75 188 LYS A O 1
ATOM 1525 N N . HIS A 1 189 ? 16.057 3.545 -4.112 1.00 89.69 189 HIS A N 1
ATOM 1526 C CA . HIS A 1 189 ? 14.598 3.693 -4.133 1.00 89.69 189 HIS A CA 1
ATOM 1527 C C . HIS A 1 189 ? 13.913 2.374 -4.494 1.00 89.69 189 HIS A C 1
ATOM 1529 O O . HIS A 1 189 ? 12.973 1.971 -3.812 1.00 89.69 189 HIS A O 1
ATOM 1535 N N . TRP A 1 190 ? 14.421 1.664 -5.505 1.00 89.69 190 TRP A N 1
ATOM 1536 C CA . TRP A 1 190 ? 13.915 0.349 -5.881 1.00 89.69 190 TRP A CA 1
ATOM 1537 C C . TRP A 1 190 ? 14.028 -0.643 -4.729 1.00 89.69 190 TRP A C 1
ATOM 1539 O O . TRP A 1 190 ? 13.026 -1.200 -4.305 1.00 89.69 190 TRP A O 1
ATOM 1549 N N . ARG A 1 191 ? 15.222 -0.823 -4.152 1.00 89.31 191 ARG A N 1
ATOM 1550 C CA . ARG A 1 191 ? 15.435 -1.762 -3.036 1.00 89.31 191 ARG A CA 1
ATOM 1551 C C . ARG A 1 191 ? 14.501 -1.486 -1.856 1.00 89.31 191 ARG A C 1
ATOM 1553 O O . ARG A 1 191 ? 14.042 -2.417 -1.207 1.00 89.31 191 ARG A O 1
ATOM 1560 N N . GLN A 1 192 ? 14.257 -0.212 -1.581 1.00 90.81 192 GLN A N 1
ATOM 1561 C CA . GLN A 1 192 ? 13.439 0.254 -0.470 1.00 90.81 192 GLN A CA 1
ATOM 1562 C C . GLN A 1 192 ? 11.933 0.057 -0.678 1.00 90.81 192 GLN A C 1
ATOM 1564 O O . GLN A 1 192 ? 11.225 -0.178 0.294 1.00 90.81 192 GLN A O 1
ATOM 1569 N N . ASN A 1 193 ? 11.456 0.128 -1.922 1.00 91.31 193 ASN A N 1
ATOM 1570 C CA . ASN A 1 193 ? 10.026 0.084 -2.241 1.00 91.31 193 ASN A CA 1
ATOM 1571 C C . ASN A 1 193 ? 9.610 -1.168 -3.025 1.00 91.31 193 ASN A C 1
ATOM 1573 O O . ASN A 1 193 ? 8.424 -1.377 -3.240 1.00 91.31 193 ASN A O 1
ATOM 1577 N N . LYS A 1 194 ? 10.552 -2.029 -3.439 1.00 90.88 194 LYS A N 1
ATOM 1578 C CA . LYS A 1 194 ? 10.285 -3.222 -4.261 1.00 90.88 194 LYS A CA 1
ATOM 1579 C C . LYS A 1 194 ? 9.151 -4.070 -3.688 1.00 90.88 194 LYS A C 1
ATOM 1581 O O . LYS A 1 194 ? 8.309 -4.5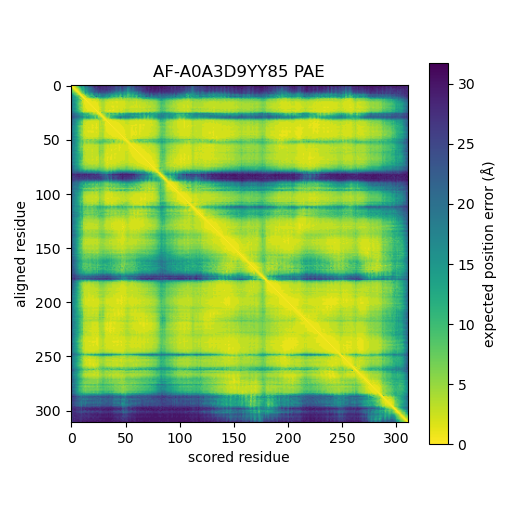40 -4.434 1.00 90.88 194 LYS A O 1
ATOM 1586 N N . GLN A 1 195 ? 9.109 -4.235 -2.369 1.00 90.81 195 GLN A N 1
ATOM 1587 C CA . GLN A 1 195 ? 8.094 -5.048 -1.700 1.00 90.81 195 GLN A CA 1
ATOM 1588 C C . GLN A 1 195 ? 6.660 -4.504 -1.836 1.00 90.81 195 GLN A C 1
ATOM 1590 O O . GLN A 1 195 ? 5.724 -5.289 -1.797 1.00 90.81 195 GLN A O 1
ATOM 1595 N N . SER A 1 196 ? 6.469 -3.199 -2.026 1.00 92.94 196 SER A N 1
ATOM 1596 C CA . SER A 1 196 ? 5.144 -2.606 -2.242 1.00 92.94 196 SER A CA 1
ATOM 1597 C C . SER A 1 196 ? 4.971 -2.006 -3.638 1.00 92.94 196 SER A C 1
ATOM 1599 O O . SER A 1 196 ? 3.944 -1.395 -3.921 1.00 92.94 196 SER A O 1
ATOM 1601 N N . ALA A 1 197 ? 5.945 -2.193 -4.537 1.00 93.69 197 ALA A N 1
ATOM 1602 C CA . ALA A 1 197 ? 5.986 -1.541 -5.846 1.00 93.69 197 ALA A CA 1
ATOM 1603 C C . ALA A 1 197 ? 4.734 -1.813 -6.689 1.00 93.69 197 ALA A C 1
ATOM 1605 O O . ALA A 1 197 ? 4.239 -0.904 -7.352 1.00 93.69 197 ALA A O 1
ATOM 1606 N N . VAL A 1 198 ? 4.201 -3.037 -6.616 1.00 95.31 198 VAL A N 1
ATOM 1607 C CA . VAL A 1 198 ? 2.943 -3.429 -7.268 1.00 95.31 198 VAL A CA 1
ATOM 1608 C C . VAL A 1 198 ? 1.777 -2.566 -6.780 1.00 95.31 198 VAL A C 1
ATOM 1610 O O . VAL A 1 198 ? 1.075 -1.974 -7.594 1.00 95.31 198 VAL A O 1
ATOM 1613 N N . PHE A 1 199 ? 1.619 -2.427 -5.462 1.00 96.44 199 PHE A N 1
ATOM 1614 C CA . PHE A 1 199 ? 0.557 -1.625 -4.854 1.00 96.44 199 PHE A CA 1
ATOM 1615 C C . PHE A 1 199 ? 0.720 -0.134 -5.156 1.00 96.44 199 PHE A C 1
ATOM 1617 O O . PHE A 1 199 ? -0.250 0.538 -5.491 1.00 96.44 199 PHE A O 1
ATOM 1624 N N . ILE A 1 200 ? 1.949 0.389 -5.110 1.00 95.94 200 ILE A N 1
ATOM 1625 C CA . ILE A 1 200 ? 2.240 1.787 -5.463 1.00 95.94 200 ILE A CA 1
ATOM 1626 C C . ILE A 1 200 ? 1.865 2.063 -6.923 1.00 95.94 200 ILE A C 1
ATOM 1628 O O . ILE A 1 200 ? 1.232 3.076 -7.229 1.00 95.94 200 ILE A O 1
ATOM 1632 N N . TYR A 1 201 ? 2.240 1.162 -7.831 1.00 95.56 201 TYR A N 1
ATOM 1633 C CA . TYR A 1 201 ? 1.899 1.283 -9.242 1.00 95.56 201 TYR A CA 1
ATOM 1634 C C . TYR A 1 201 ? 0.384 1.206 -9.478 1.00 95.56 201 TYR A C 1
ATOM 1636 O O . TYR A 1 201 ? -0.165 2.052 -10.190 1.00 95.56 201 TYR A O 1
ATOM 1644 N N . ALA A 1 202 ? -0.294 0.229 -8.870 1.00 96.75 202 ALA A N 1
ATOM 1645 C CA . ALA A 1 202 ? -1.741 0.076 -8.979 1.00 96.75 202 ALA A CA 1
ATOM 1646 C C . ALA A 1 202 ? -2.462 1.326 -8.469 1.00 96.75 202 ALA A C 1
ATOM 1648 O O . ALA A 1 202 ? -3.322 1.862 -9.164 1.00 96.75 202 ALA A O 1
ATOM 1649 N N . ALA A 1 203 ? -2.029 1.864 -7.326 1.00 96.50 203 ALA A N 1
ATOM 1650 C CA . ALA A 1 203 ? -2.609 3.064 -6.745 1.00 96.50 203 ALA A CA 1
ATOM 1651 C C . ALA A 1 203 ? -2.509 4.271 -7.673 1.00 96.50 203 ALA A C 1
ATOM 1653 O O . ALA A 1 203 ? -3.501 4.955 -7.912 1.00 96.50 203 ALA A O 1
ATOM 1654 N N . ARG A 1 204 ? -1.335 4.483 -8.277 1.00 94.88 204 ARG A N 1
ATOM 1655 C CA . ARG A 1 204 ? -1.150 5.528 -9.289 1.00 94.88 204 ARG A CA 1
ATOM 1656 C C . ARG A 1 204 ? -2.047 5.318 -10.512 1.00 94.88 204 ARG A C 1
ATOM 1658 O O . ARG A 1 204 ? -2.516 6.293 -11.086 1.00 94.88 204 ARG A O 1
ATOM 1665 N N . SER A 1 205 ? -2.264 4.068 -10.915 1.00 94.50 205 SER A N 1
ATOM 1666 C CA . SER A 1 205 ? -3.020 3.725 -12.126 1.00 94.50 205 SER A CA 1
ATOM 1667 C C . SER A 1 205 ? -4.527 3.928 -11.968 1.00 94.50 205 SER A C 1
ATOM 1669 O O . SER A 1 205 ? -5.189 4.286 -12.940 1.00 94.50 205 SER A O 1
ATOM 1671 N N . VAL A 1 206 ? -5.065 3.710 -10.764 1.00 94.88 206 VAL A N 1
ATOM 1672 C CA . VAL A 1 206 ? -6.513 3.806 -10.491 1.00 94.88 206 VAL A CA 1
ATOM 1673 C C . VAL A 1 206 ? -6.904 5.027 -9.655 1.00 94.88 206 VAL A C 1
ATOM 1675 O O . VAL A 1 206 ? -8.086 5.247 -9.427 1.00 94.88 206 VAL A O 1
ATOM 1678 N N . GLY A 1 207 ? -5.935 5.836 -9.214 1.00 93.38 207 GLY A N 1
ATOM 1679 C CA . GLY A 1 207 ? -6.189 7.014 -8.378 1.00 93.38 207 GLY A CA 1
ATOM 1680 C C . GLY A 1 207 ? -6.458 6.692 -6.904 1.00 93.38 207 GLY A C 1
ATOM 1681 O O . GLY A 1 207 ? -7.129 7.461 -6.222 1.00 93.38 207 GLY A O 1
ATOM 1682 N N . PHE A 1 208 ? -5.939 5.571 -6.400 1.00 95.25 208 PHE A N 1
ATOM 1683 C CA . PHE A 1 208 ? -6.116 5.167 -5.006 1.00 95.25 208 PHE A CA 1
ATOM 1684 C C . PHE A 1 208 ? -5.173 5.943 -4.071 1.00 95.25 208 PHE A C 1
ATOM 1686 O O . PHE A 1 208 ? -3.960 5.999 -4.294 1.00 95.25 208 PHE A O 1
ATOM 1693 N N . GLU A 1 209 ? -5.699 6.515 -2.984 1.00 94.75 209 GLU A N 1
ATOM 1694 C CA . GLU A 1 209 ? -4.894 7.252 -2.003 1.00 94.75 209 GLU A CA 1
ATOM 1695 C C . GLU A 1 209 ? -4.180 6.293 -1.035 1.00 94.75 209 GLU A C 1
ATOM 1697 O O . GLU A 1 209 ? -4.761 5.815 -0.058 1.00 94.75 209 GLU A O 1
ATOM 1702 N N . LEU A 1 210 ? -2.891 6.035 -1.289 1.00 93.69 210 LEU A N 1
ATOM 1703 C CA . LEU A 1 210 ? -2.041 5.213 -0.414 1.00 93.69 210 LEU A CA 1
ATOM 1704 C C . LEU A 1 210 ? -1.542 5.929 0.841 1.00 93.69 210 LEU A C 1
ATOM 1706 O O . LEU A 1 210 ? -1.099 5.263 1.770 1.00 93.69 210 LEU A O 1
ATOM 1710 N N . ILE A 1 211 ? -1.563 7.261 0.874 1.00 94.81 211 ILE A N 1
ATOM 1711 C CA . ILE A 1 211 ? -1.060 8.008 2.029 1.00 94.81 211 ILE A CA 1
ATOM 1712 C C . ILE A 1 211 ? -2.025 7.773 3.200 1.00 94.81 211 ILE A C 1
ATOM 1714 O O . ILE A 1 211 ? -3.218 8.054 3.063 1.00 94.81 211 ILE A O 1
ATOM 1718 N N . PRO A 1 212 ? -1.549 7.280 4.358 1.00 93.25 212 PRO A N 1
ATOM 1719 C CA . PRO A 1 212 ? -2.382 7.184 5.547 1.00 93.25 212 PRO A CA 1
ATOM 1720 C C . PRO A 1 212 ? -2.907 8.568 5.938 1.00 93.25 212 PRO A C 1
ATOM 1722 O O . PRO A 1 212 ? -2.154 9.547 5.968 1.00 93.25 212 PRO A O 1
ATOM 1725 N N . ARG A 1 213 ? -4.205 8.655 6.243 1.00 93.62 213 ARG A N 1
ATOM 1726 C CA . ARG A 1 213 ? -4.806 9.885 6.773 1.00 93.62 213 ARG A CA 1
ATOM 1727 C C . ARG A 1 213 ? -4.207 10.216 8.144 1.00 93.62 213 ARG A C 1
ATOM 1729 O O . ARG A 1 213 ? -3.696 9.354 8.846 1.00 93.62 213 ARG A O 1
ATOM 1736 N N . ASP A 1 214 ? -4.265 11.480 8.529 1.00 94.31 214 ASP A N 1
ATOM 1737 C CA . ASP A 1 214 ? -3.824 11.876 9.864 1.00 94.31 214 ASP A CA 1
ATOM 1738 C C . ASP A 1 214 ? -4.880 11.440 10.890 1.00 94.31 214 ASP A C 1
ATOM 1740 O O . ASP A 1 214 ? -5.996 11.950 10.864 1.00 94.31 214 ASP A O 1
ATOM 1744 N N . ALA A 1 215 ? -4.536 10.503 11.778 1.00 92.88 215 ALA A N 1
ATOM 1745 C CA . ALA A 1 215 ? -5.447 9.994 12.807 1.00 92.88 215 ALA A CA 1
ATOM 1746 C C . ALA A 1 215 ? -5.870 11.048 13.848 1.00 92.88 215 ALA A C 1
ATOM 1748 O O . ALA A 1 215 ? -6.806 10.815 14.609 1.00 92.88 215 ALA A O 1
ATOM 1749 N N . SER A 1 216 ? -5.202 12.205 13.889 1.00 91.31 216 SER A N 1
ATOM 1750 C CA . SER A 1 216 ? -5.599 13.348 14.718 1.00 91.31 216 SER A CA 1
ATOM 1751 C C . SER A 1 216 ? -6.584 14.300 14.027 1.00 91.31 216 SER A C 1
ATOM 1753 O O . SER A 1 216 ? -7.127 15.197 14.676 1.00 91.31 216 SER A O 1
ATOM 1755 N N . ALA A 1 217 ? -6.839 14.118 12.725 1.00 92.88 217 ALA A N 1
ATOM 1756 C CA . ALA A 1 217 ? -7.769 14.954 11.978 1.00 92.88 217 ALA A CA 1
ATOM 1757 C C . ALA A 1 217 ? -9.222 14.715 12.419 1.00 92.88 217 ALA A C 1
ATOM 1759 O O . ALA A 1 217 ? -9.630 13.595 12.722 1.00 92.88 217 ALA A O 1
ATOM 1760 N N . ALA A 1 218 ? -10.025 15.781 12.429 1.00 92.25 218 ALA A N 1
ATOM 1761 C CA . ALA A 1 218 ? -11.406 15.726 12.912 1.00 92.25 218 ALA A CA 1
ATOM 1762 C C . ALA A 1 218 ? -12.313 14.815 12.063 1.00 92.25 218 ALA A C 1
ATOM 1764 O O . ALA A 1 218 ? -13.221 14.185 12.598 1.00 92.25 218 ALA A O 1
ATOM 1765 N N . ASP A 1 219 ? -12.049 14.736 10.760 1.00 94.12 219 ASP A N 1
ATOM 1766 C CA . ASP A 1 219 ? -12.769 13.934 9.765 1.00 94.12 219 ASP A CA 1
ATOM 1767 C C . ASP A 1 219 ? -12.175 12.528 9.582 1.00 94.12 219 ASP A C 1
ATOM 1769 O O . ASP A 1 219 ? -12.648 11.762 8.737 1.00 94.12 219 ASP A O 1
ATOM 1773 N N . PHE A 1 220 ? -11.136 12.176 10.351 1.00 96.06 220 PHE A N 1
ATOM 1774 C CA . PHE A 1 220 ? -10.388 10.934 10.173 1.00 96.06 220 PHE A CA 1
ATOM 1775 C C . PHE A 1 220 ? -11.286 9.699 10.220 1.00 96.06 220 PHE A C 1
ATOM 1777 O O . PHE A 1 220 ? -11.202 8.849 9.333 1.00 96.06 220 PHE A O 1
ATOM 1784 N N . VAL A 1 221 ? -12.129 9.595 11.251 1.00 95.62 221 VAL A N 1
ATOM 1785 C CA . VAL A 1 221 ? -12.939 8.397 11.496 1.00 95.62 221 VAL A CA 1
ATOM 1786 C C . VAL A 1 221 ? -13.978 8.205 10.394 1.00 95.62 221 VAL A C 1
ATOM 1788 O O . VAL A 1 221 ? -14.040 7.134 9.797 1.00 95.62 221 VAL A O 1
ATOM 1791 N N . GLU A 1 222 ? -14.738 9.255 10.080 1.00 95.50 222 GLU A N 1
ATOM 1792 C CA . GLU A 1 222 ? -15.762 9.236 9.028 1.00 95.50 222 GLU A CA 1
ATOM 1793 C C . GLU A 1 222 ? -15.156 8.913 7.658 1.00 95.50 222 GLU A C 1
ATOM 1795 O O . GLU A 1 222 ? -15.635 8.024 6.950 1.00 95.50 222 GLU A O 1
ATOM 1800 N N . SER A 1 223 ? -14.051 9.577 7.309 1.00 94.81 223 SER A N 1
ATOM 1801 C CA . SER A 1 223 ? -13.383 9.359 6.027 1.00 94.81 223 SER A CA 1
ATOM 1802 C C . SER A 1 223 ? -12.785 7.958 5.917 1.00 94.81 223 SER A C 1
ATOM 1804 O O . SER A 1 223 ? -12.870 7.339 4.863 1.00 94.81 223 SER A O 1
ATOM 1806 N N . SER A 1 224 ? -12.184 7.439 6.992 1.00 94.12 224 SER A N 1
ATOM 1807 C CA . SER A 1 224 ? -11.543 6.117 6.966 1.00 94.12 224 SER A CA 1
ATOM 1808 C C . SER A 1 224 ? -12.564 4.988 6.848 1.00 94.12 224 SER A C 1
ATOM 1810 O O . SER A 1 224 ? -12.314 4.033 6.119 1.00 94.12 224 SER A O 1
ATOM 1812 N N . VAL A 1 225 ? -13.718 5.122 7.512 1.00 94.31 225 VAL A N 1
ATOM 1813 C CA . VAL A 1 225 ? -14.852 4.196 7.364 1.00 94.31 225 VAL A CA 1
ATOM 1814 C C . VAL A 1 225 ? -15.436 4.267 5.953 1.00 94.31 225 VAL A C 1
ATOM 1816 O O . VAL A 1 225 ? -15.670 3.239 5.329 1.00 94.31 225 VAL A O 1
ATOM 1819 N N . THR A 1 226 ? -15.614 5.474 5.414 1.00 94.56 226 THR A N 1
ATOM 1820 C CA . THR A 1 226 ? -16.112 5.649 4.040 1.00 9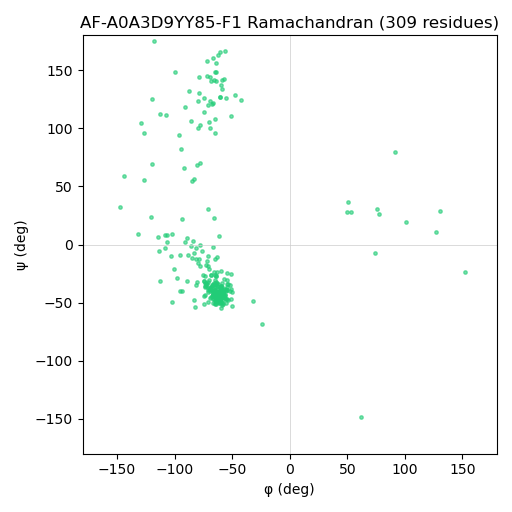4.56 226 THR A CA 1
ATOM 1821 C C . THR A 1 226 ? -15.168 5.008 3.019 1.00 94.56 226 THR A C 1
ATOM 1823 O O . THR A 1 226 ? -15.612 4.303 2.113 1.00 94.56 226 THR A O 1
ATOM 1826 N N . ASP A 1 227 ? -13.859 5.219 3.179 1.00 92.94 227 ASP A N 1
ATOM 1827 C CA . ASP A 1 227 ? -12.836 4.647 2.304 1.00 92.94 227 ASP A CA 1
ATOM 1828 C C . ASP A 1 227 ? -12.823 3.106 2.379 1.00 92.94 227 ASP A C 1
ATOM 1830 O O . ASP A 1 227 ? -12.675 2.455 1.343 1.00 92.94 227 ASP A O 1
ATOM 1834 N N . SER A 1 228 ? -12.980 2.511 3.571 1.00 92.75 228 SER A N 1
ATOM 1835 C CA . SER A 1 228 ? -12.967 1.048 3.747 1.00 92.75 228 SER A CA 1
ATOM 1836 C C . SER A 1 228 ? -14.239 0.356 3.275 1.00 92.75 228 SER A C 1
ATOM 1838 O O . SER A 1 228 ? -14.179 -0.795 2.862 1.00 92.75 228 SER A O 1
ATOM 1840 N N . GLN A 1 229 ? -15.371 1.055 3.273 1.00 92.50 229 GLN A N 1
ATOM 1841 C CA . GLN A 1 229 ? -16.641 0.524 2.776 1.00 92.50 229 GLN A CA 1
ATOM 1842 C C . GLN A 1 229 ? -16.797 0.646 1.256 1.00 92.50 229 GLN A C 1
ATOM 1844 O O . GLN A 1 229 ? -17.742 0.105 0.680 1.00 92.50 229 GLN A O 1
ATOM 1849 N N . ASN A 1 230 ? -15.881 1.333 0.567 1.00 93.19 230 ASN A N 1
ATOM 1850 C CA . ASN A 1 230 ? -15.906 1.437 -0.888 1.00 93.19 230 ASN A CA 1
ATOM 1851 C C . ASN A 1 230 ? -15.316 0.179 -1.551 1.00 93.19 230 ASN A C 1
ATOM 1853 O O . ASN A 1 230 ? -14.254 0.214 -2.182 1.00 93.19 230 ASN A O 1
ATOM 1857 N N . VAL A 1 231 ? -16.034 -0.939 -1.416 1.00 91.19 231 VAL A N 1
ATOM 1858 C CA . VAL A 1 231 ? -15.616 -2.268 -1.891 1.00 91.19 231 VAL A CA 1
ATOM 1859 C C . VAL A 1 231 ? -15.291 -2.258 -3.384 1.00 91.19 231 VAL A C 1
ATOM 1861 O O . VAL A 1 231 ? -14.288 -2.828 -3.794 1.00 91.19 231 VAL A O 1
ATOM 1864 N N . SER A 1 232 ? -16.065 -1.548 -4.210 1.00 93.00 232 SER A N 1
ATOM 1865 C CA . SER A 1 232 ? -15.804 -1.465 -5.656 1.00 93.00 232 SER A CA 1
ATOM 1866 C C . SER A 1 232 ? -14.449 -0.817 -5.974 1.00 93.00 232 SER A C 1
ATOM 1868 O O . SER A 1 232 ? -13.701 -1.295 -6.836 1.00 93.00 232 SER A O 1
ATOM 1870 N N . HIS A 1 233 ? -14.090 0.249 -5.254 1.00 94.50 233 HIS A N 1
ATOM 1871 C CA . HIS A 1 233 ? -12.792 0.899 -5.418 1.00 94.50 233 HIS A CA 1
ATOM 1872 C C . HIS A 1 233 ? -11.649 0.006 -4.909 1.00 94.50 233 HIS A C 1
ATOM 1874 O O . HIS A 1 233 ? -10.621 -0.102 -5.583 1.00 94.50 233 HIS A O 1
ATOM 1880 N N . LEU A 1 234 ? -11.843 -0.690 -3.783 1.00 95.44 234 LEU A N 1
ATOM 1881 C CA . LEU A 1 234 ? -10.879 -1.658 -3.247 1.00 95.44 234 LEU A CA 1
ATOM 1882 C C . LEU A 1 234 ? -10.666 -2.844 -4.198 1.00 95.44 234 LEU A C 1
ATOM 1884 O O . LEU A 1 234 ? -9.524 -3.165 -4.518 1.00 95.44 234 LEU A O 1
ATOM 1888 N N . GLN A 1 235 ? -11.739 -3.434 -4.727 1.00 95.19 235 GLN A N 1
ATOM 1889 C CA . GLN A 1 235 ? -11.693 -4.491 -5.743 1.00 95.19 235 GLN A CA 1
ATOM 1890 C C . GLN A 1 235 ? -10.961 -4.026 -6.998 1.00 95.19 235 GLN A C 1
ATOM 1892 O O . GLN A 1 235 ? -10.133 -4.757 -7.534 1.00 95.19 235 GLN A O 1
ATOM 1897 N N . THR A 1 236 ? -11.200 -2.788 -7.440 1.00 96.19 236 THR A N 1
ATOM 1898 C CA . THR A 1 236 ? -10.488 -2.227 -8.593 1.00 96.19 236 THR A CA 1
ATOM 1899 C C . THR A 1 236 ? -8.987 -2.122 -8.315 1.00 96.19 236 THR A C 1
ATOM 1901 O O . THR A 1 236 ? -8.157 -2.566 -9.111 1.00 96.19 236 THR A O 1
ATOM 1904 N N . PHE A 1 237 ? -8.622 -1.569 -7.160 1.00 97.50 237 PHE A N 1
ATOM 1905 C CA . PHE A 1 237 ? -7.234 -1.400 -6.742 1.00 97.50 237 PHE A CA 1
ATOM 1906 C C . PHE A 1 237 ? -6.494 -2.738 -6.571 1.00 97.50 237 PHE A C 1
ATOM 1908 O O . PHE A 1 237 ? -5.391 -2.917 -7.105 1.00 97.50 237 PHE A O 1
ATOM 1915 N N . PHE A 1 238 ? -7.092 -3.695 -5.860 1.00 97.06 238 PHE A N 1
ATOM 1916 C CA . PHE A 1 238 ? -6.497 -5.010 -5.640 1.00 97.06 238 PHE A CA 1
ATOM 1917 C C . PHE A 1 238 ? -6.528 -5.876 -6.903 1.00 97.06 238 PHE A C 1
ATOM 1919 O O . PHE A 1 238 ? -5.561 -6.589 -7.148 1.00 97.06 238 PHE A O 1
ATOM 1926 N N . GLY A 1 239 ? -7.545 -5.753 -7.760 1.00 97.06 239 GLY A N 1
ATOM 1927 C CA . GLY A 1 239 ? -7.624 -6.447 -9.049 1.00 97.06 239 GLY A CA 1
ATOM 1928 C C . GLY A 1 239 ? -6.531 -6.009 -10.028 1.00 97.06 239 GLY A C 1
ATOM 1929 O O . GLY A 1 239 ? -5.915 -6.853 -10.684 1.00 97.06 239 GLY A O 1
ATOM 1930 N N . VAL A 1 240 ? -6.209 -4.707 -10.075 1.00 96.88 240 VAL A N 1
ATOM 1931 C CA . VAL A 1 240 ? -5.027 -4.205 -10.804 1.00 96.88 240 VAL A CA 1
ATOM 1932 C C . VAL A 1 240 ? -3.733 -4.693 -10.156 1.00 96.88 240 VAL A C 1
ATOM 1934 O O . VAL A 1 240 ? -2.816 -5.118 -10.856 1.00 96.88 240 VAL A O 1
ATOM 1937 N N . SER A 1 241 ? -3.643 -4.666 -8.825 1.00 97.06 241 SER A N 1
ATOM 1938 C CA . SER A 1 241 ? -2.454 -5.151 -8.108 1.00 97.06 241 SER A CA 1
ATOM 1939 C C . SER A 1 241 ? -2.179 -6.635 -8.393 1.00 97.06 241 SER A C 1
ATOM 1941 O O . SER A 1 241 ? -1.035 -7.009 -8.653 1.00 97.06 241 SER A O 1
ATOM 1943 N N . ALA A 1 242 ? -3.221 -7.465 -8.403 1.00 95.81 242 ALA A N 1
ATOM 1944 C CA . ALA A 1 242 ? -3.143 -8.890 -8.698 1.00 95.81 242 ALA A CA 1
ATOM 1945 C C . ALA A 1 242 ? -2.700 -9.146 -10.141 1.00 95.81 242 ALA A C 1
ATOM 1947 O O . ALA A 1 242 ? -1.703 -9.839 -10.345 1.00 95.81 242 ALA A O 1
ATOM 1948 N N . TYR A 1 243 ? -3.351 -8.492 -11.114 1.00 95.25 243 TYR A N 1
ATOM 1949 C CA . TYR A 1 243 ? -2.967 -8.576 -12.527 1.00 95.25 243 TYR A CA 1
ATOM 1950 C C . TYR A 1 243 ? -1.488 -8.239 -12.716 1.00 95.25 243 TYR A C 1
ATOM 1952 O O . TYR A 1 243 ? -0.744 -8.962 -13.376 1.00 95.25 243 TYR A O 1
ATOM 1960 N N . VAL A 1 244 ? -1.046 -7.133 -12.110 1.00 94.50 244 VAL A N 1
ATOM 1961 C CA . VAL A 1 244 ? 0.334 -6.665 -12.204 1.00 94.50 244 VAL A CA 1
ATOM 1962 C C . VAL A 1 244 ? 1.296 -7.678 -11.597 1.00 94.50 244 VAL A C 1
ATOM 1964 O O . VAL A 1 244 ? 2.284 -8.004 -12.245 1.00 94.50 244 VAL A O 1
ATOM 1967 N N . ALA A 1 245 ? 1.027 -8.191 -10.393 1.00 93.81 245 ALA A N 1
ATOM 1968 C CA . ALA A 1 245 ? 1.884 -9.187 -9.748 1.00 93.81 245 ALA A CA 1
ATOM 1969 C C . ALA A 1 245 ? 2.030 -10.469 -10.585 1.00 93.81 245 ALA A C 1
ATOM 1971 O O . ALA A 1 245 ? 3.111 -11.054 -10.610 1.00 9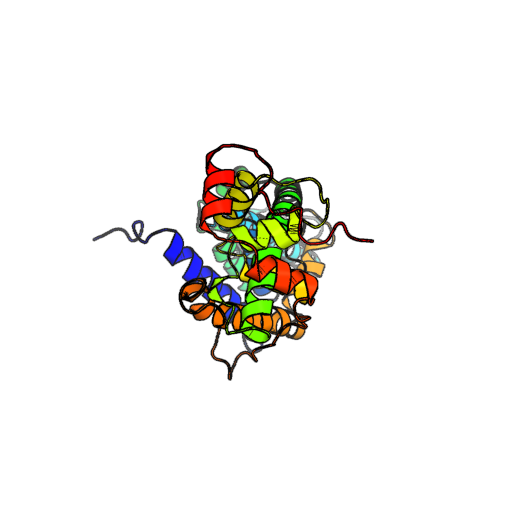3.81 245 ALA A O 1
ATOM 1972 N N . GLU A 1 246 ? 0.973 -10.881 -11.286 1.00 92.25 246 GLU A N 1
ATOM 1973 C CA . GLU A 1 246 ? 0.965 -12.055 -12.167 1.00 92.25 246 GLU A CA 1
ATOM 1974 C C . GLU A 1 246 ? 1.837 -11.886 -13.413 1.00 92.25 246 GLU A C 1
ATOM 1976 O O . GLU A 1 246 ? 2.371 -12.875 -13.900 1.00 92.25 246 GLU A O 1
ATOM 1981 N N . GLN A 1 247 ? 2.075 -10.655 -13.879 1.00 90.38 247 GLN A N 1
ATOM 1982 C CA . GLN A 1 247 ? 3.001 -10.412 -14.997 1.00 90.38 247 GLN A CA 1
ATOM 1983 C C . GLN A 1 247 ? 4.478 -10.638 -14.622 1.00 90.38 247 GLN A C 1
ATOM 1985 O O . GLN A 1 247 ? 5.353 -10.617 -15.485 1.00 90.38 247 GLN A O 1
ATOM 1990 N N . PHE A 1 248 ? 4.784 -10.812 -13.333 1.00 85.81 248 PHE A N 1
ATOM 1991 C CA . PHE A 1 248 ? 6.144 -10.920 -12.809 1.00 85.81 248 PHE A CA 1
ATOM 1992 C C . PHE A 1 248 ? 6.370 -12.263 -12.108 1.00 85.81 248 PHE A C 1
ATOM 1994 O O . PHE A 1 248 ? 6.545 -12.287 -10.884 1.00 85.81 248 PHE A O 1
ATOM 2001 N N . ASP A 1 249 ? 6.403 -13.342 -12.900 1.00 73.94 249 ASP A N 1
ATOM 2002 C CA . ASP A 1 249 ? 6.498 -14.757 -12.491 1.00 73.94 249 ASP A CA 1
ATOM 2003 C C . ASP A 1 249 ? 7.142 -14.984 -11.109 1.00 73.94 249 ASP A C 1
ATOM 2005 O O . ASP A 1 249 ? 6.459 -15.345 -10.146 1.00 73.94 249 ASP A O 1
ATOM 2009 N N . ASP A 1 250 ? 8.446 -14.718 -10.986 1.00 81.50 250 ASP A N 1
ATOM 2010 C CA . ASP A 1 250 ? 9.205 -14.984 -9.758 1.00 81.50 250 ASP A CA 1
ATOM 2011 C C . ASP A 1 250 ? 9.380 -13.755 -8.858 1.00 81.50 250 ASP A C 1
ATOM 2013 O O . ASP A 1 250 ? 9.505 -13.870 -7.636 1.00 81.50 250 ASP A O 1
ATOM 2017 N N . GLU A 1 251 ? 9.408 -12.551 -9.434 1.00 84.50 251 GLU A N 1
ATOM 2018 C CA . GLU A 1 251 ? 9.812 -11.352 -8.696 1.00 84.50 251 GLU A CA 1
ATOM 2019 C C . GLU A 1 251 ? 8.762 -10.908 -7.668 1.00 84.50 251 GLU A C 1
ATOM 2021 O O . GLU A 1 251 ? 9.127 -10.434 -6.583 1.00 84.50 251 GLU A O 1
ATOM 2026 N N . PHE A 1 252 ? 7.479 -11.112 -7.981 1.00 89.50 252 PHE A N 1
ATOM 2027 C CA . PHE A 1 252 ? 6.349 -10.790 -7.106 1.00 89.50 252 PHE A CA 1
ATOM 2028 C C . PHE A 1 252 ? 5.489 -12.009 -6.768 1.00 89.50 252 PHE A C 1
ATOM 2030 O O . PHE A 1 252 ? 4.345 -11.863 -6.337 1.00 89.50 252 PHE A O 1
ATOM 2037 N N . ALA A 1 253 ? 6.066 -13.213 -6.850 1.00 89.00 253 ALA A N 1
ATOM 2038 C CA . ALA A 1 253 ? 5.379 -14.465 -6.542 1.00 89.00 253 ALA A CA 1
ATOM 2039 C C . ALA A 1 253 ? 4.692 -14.467 -5.166 1.00 89.00 253 ALA A C 1
ATOM 2041 O O . ALA A 1 253 ? 3.634 -15.068 -5.001 1.00 89.00 253 ALA A O 1
ATOM 2042 N N . TRP A 1 254 ? 5.276 -13.798 -4.167 1.00 90.25 254 TRP A N 1
ATOM 2043 C CA . TRP A 1 254 ? 4.671 -13.697 -2.840 1.00 90.25 254 TRP A CA 1
ATOM 2044 C C . TRP A 1 254 ? 3.473 -12.741 -2.804 1.00 90.25 254 TRP A C 1
ATOM 2046 O O . TRP A 1 254 ? 2.506 -13.051 -2.123 1.00 90.25 254 TRP A O 1
ATOM 2056 N N . ILE A 1 255 ? 3.509 -11.629 -3.551 1.00 90.56 255 ILE A N 1
ATOM 2057 C CA . ILE A 1 255 ? 2.384 -10.685 -3.653 1.00 90.56 255 ILE A CA 1
ATOM 2058 C C . ILE A 1 255 ? 1.211 -11.393 -4.327 1.00 90.56 255 ILE A C 1
ATOM 2060 O O . ILE A 1 255 ? 0.088 -11.311 -3.847 1.00 90.56 255 ILE A O 1
ATOM 2064 N N . ARG A 1 256 ? 1.482 -12.175 -5.381 1.00 89.94 256 ARG A N 1
ATOM 2065 C CA . ARG A 1 256 ? 0.469 -13.004 -6.048 1.00 89.94 256 ARG A CA 1
ATOM 2066 C C . ARG A 1 256 ? -0.256 -13.941 -5.074 1.00 89.94 256 ARG A C 1
ATOM 2068 O O . ARG A 1 256 ? -1.461 -14.110 -5.179 1.00 89.94 256 ARG A O 1
ATOM 2075 N N . ARG A 1 257 ? 0.459 -14.520 -4.101 1.00 90.44 257 ARG A N 1
ATOM 2076 C CA . ARG A 1 257 ? -0.125 -15.405 -3.071 1.00 90.44 257 ARG A CA 1
ATOM 2077 C C . ARG A 1 257 ? -0.978 -14.670 -2.033 1.00 90.44 257 ARG A C 1
ATOM 2079 O O . ARG A 1 257 ? -1.670 -15.335 -1.266 1.00 90.44 257 ARG A O 1
ATOM 2086 N N . CYS A 1 258 ? -0.894 -13.342 -1.969 1.00 90.62 258 CYS A N 1
ATOM 2087 C CA . CYS A 1 258 ? -1.729 -12.534 -1.086 1.00 90.62 258 CYS A CA 1
ATOM 2088 C C . CYS A 1 258 ? -3.126 -12.276 -1.661 1.00 90.62 258 CYS A C 1
ATOM 2090 O O . CYS A 1 258 ? -3.966 -11.783 -0.922 1.00 90.62 258 CYS A O 1
ATOM 2092 N N . PHE A 1 259 ? -3.367 -12.566 -2.942 1.00 91.31 259 PHE A N 1
ATOM 2093 C CA . PHE A 1 259 ? -4.662 -12.327 -3.568 1.00 91.31 259 PHE A CA 1
ATOM 2094 C C . PHE A 1 259 ? -5.503 -13.605 -3.645 1.00 91.31 259 PHE A C 1
ATOM 2096 O O . PHE A 1 259 ? -4.941 -14.689 -3.848 1.00 91.31 259 PHE A O 1
ATOM 2103 N N . PRO A 1 260 ? -6.838 -13.476 -3.559 1.00 86.81 260 PRO A N 1
ATOM 2104 C CA . PRO A 1 260 ? -7.764 -14.528 -3.949 1.00 86.81 260 PRO A CA 1
ATOM 2105 C C . PRO A 1 260 ? -7.558 -14.971 -5.404 1.00 86.81 260 PRO A C 1
ATOM 2107 O O . PRO A 1 260 ? -6.893 -14.303 -6.211 1.00 86.81 260 PRO A O 1
ATOM 2110 N N . ASP A 1 261 ? -8.156 -16.104 -5.757 1.00 86.56 261 ASP A N 1
ATOM 2111 C CA . ASP A 1 261 ? -8.185 -16.567 -7.141 1.00 86.56 261 ASP A CA 1
ATOM 2112 C C . ASP A 1 261 ? -8.900 -15.570 -8.075 1.00 86.56 261 ASP A C 1
ATOM 2114 O O . ASP A 1 261 ? -9.544 -14.609 -7.650 1.00 86.56 261 ASP A O 1
ATOM 2118 N N . GLU A 1 262 ? -8.716 -15.752 -9.382 1.00 83.38 262 GLU A N 1
ATOM 2119 C CA . GLU A 1 262 ? -9.284 -14.862 -10.404 1.00 83.38 262 GLU A CA 1
ATOM 2120 C C . GLU A 1 262 ? -10.819 -14.882 -10.421 1.00 83.38 262 GLU A C 1
ATOM 2122 O O . GLU A 1 262 ? -11.451 -13.883 -10.758 1.00 83.38 262 GLU A O 1
ATOM 2127 N N . THR A 1 263 ? -11.422 -15.994 -10.000 1.00 78.69 263 THR A N 1
ATOM 2128 C CA . THR A 1 263 ? -12.873 -16.139 -9.857 1.00 78.69 263 THR A CA 1
ATOM 2129 C C . THR A 1 263 ? -13.443 -15.274 -8.736 1.00 78.69 263 THR A C 1
ATOM 2131 O O . THR A 1 263 ? -14.545 -14.753 -8.894 1.00 78.69 263 THR A O 1
ATOM 2134 N N . SER A 1 264 ? -12.702 -15.082 -7.641 1.00 85.25 264 SER A N 1
ATOM 2135 C CA . SER A 1 264 ? -13.135 -14.261 -6.499 1.00 85.25 264 SER A CA 1
ATOM 2136 C C . SER A 1 264 ? -12.730 -12.792 -6.640 1.00 85.25 264 SER A C 1
ATOM 2138 O O . SER A 1 264 ? -13.436 -11.900 -6.177 1.00 85.25 264 SER A O 1
ATOM 2140 N N . LEU A 1 265 ? -11.600 -12.517 -7.297 1.00 91.00 265 LEU A N 1
ATOM 2141 C CA . LEU A 1 265 ? -11.115 -11.165 -7.568 1.00 91.00 265 LEU A CA 1
ATOM 2142 C C . LEU A 1 265 ? -10.779 -11.021 -9.054 1.00 91.00 265 LEU A C 1
ATOM 2144 O O . LEU A 1 265 ? -9.721 -11.464 -9.507 1.00 91.00 265 LEU A O 1
ATOM 2148 N N . GLY A 1 266 ? -11.643 -10.335 -9.802 1.00 91.38 266 GLY A N 1
ATOM 2149 C CA . GLY A 1 266 ? -11.409 -10.069 -11.220 1.00 91.38 266 GLY A CA 1
ATOM 2150 C C . GLY A 1 266 ? -10.071 -9.360 -11.452 1.00 91.38 266 GLY A C 1
ATOM 2151 O O . GLY A 1 266 ? -9.789 -8.318 -10.852 1.00 91.38 266 GLY A O 1
ATOM 2152 N N . ARG A 1 267 ? -9.231 -9.921 -12.327 1.00 94.31 267 ARG A N 1
ATOM 2153 C CA . ARG A 1 267 ? -7.965 -9.295 -12.723 1.00 94.31 267 ARG A CA 1
ATOM 2154 C C . ARG A 1 267 ? -8.251 -8.135 -13.662 1.00 94.31 267 ARG A C 1
ATOM 2156 O O . ARG A 1 267 ? -8.919 -8.294 -14.680 1.00 94.31 267 ARG A O 1
ATOM 2163 N N . ILE A 1 268 ? -7.740 -6.955 -13.323 1.00 94.94 268 ILE A N 1
ATOM 2164 C CA . ILE A 1 268 ? -7.984 -5.745 -14.111 1.00 94.94 268 ILE A CA 1
ATOM 2165 C C . ILE A 1 268 ? -6.676 -5.308 -14.745 1.00 94.94 268 ILE A C 1
ATOM 2167 O O . ILE A 1 268 ? -5.758 -4.847 -14.069 1.00 94.94 268 ILE A O 1
ATOM 2171 N N . GLN A 1 269 ? -6.605 -5.412 -16.068 1.00 93.38 269 GLN A N 1
ATOM 2172 C CA . GLN A 1 269 ? -5.481 -4.874 -16.814 1.00 93.38 269 GLN A CA 1
ATOM 2173 C C . GLN A 1 269 ? -5.502 -3.333 -16.738 1.00 93.38 269 GLN A C 1
ATOM 2175 O O . GLN A 1 269 ? -6.477 -2.705 -17.163 1.00 93.38 269 GLN A O 1
ATOM 2180 N N . PRO A 1 270 ? -4.443 -2.687 -16.222 1.00 92.38 270 PRO A N 1
ATOM 2181 C CA . PRO A 1 270 ? -4.345 -1.232 -16.221 1.00 92.38 270 PRO A CA 1
ATOM 2182 C C . PRO A 1 270 ? -4.271 -0.686 -17.655 1.00 92.38 270 PRO A C 1
ATOM 2184 O O . PRO A 1 270 ? -3.698 -1.306 -18.554 1.00 92.38 270 PRO A O 1
ATOM 2187 N N . LYS A 1 271 ? -4.806 0.520 -17.872 1.00 90.75 271 LYS A N 1
ATOM 2188 C CA . LYS A 1 271 ? -4.706 1.221 -19.162 1.00 90.75 271 LYS A CA 1
ATOM 2189 C C . LYS A 1 271 ? -3.258 1.656 -19.404 1.00 90.75 271 LYS A C 1
ATOM 2191 O O . LYS A 1 271 ? -2.812 2.664 -18.862 1.00 90.75 271 LYS A O 1
ATOM 2196 N N . ILE A 1 272 ? -2.531 0.892 -20.217 1.00 88.81 272 ILE A N 1
ATOM 2197 C CA . ILE A 1 272 ? -1.107 1.104 -20.499 1.00 88.81 272 ILE A CA 1
ATOM 2198 C C . ILE A 1 272 ? -0.886 1.348 -21.992 1.00 88.81 272 ILE A C 1
ATOM 2200 O O . ILE A 1 272 ? -1.228 0.510 -22.826 1.00 88.81 272 ILE A O 1
ATOM 2204 N N . LEU A 1 273 ? -0.232 2.465 -22.318 1.00 89.44 273 LEU A N 1
ATOM 2205 C CA . LEU A 1 273 ? 0.169 2.794 -23.687 1.00 89.44 273 LEU A CA 1
ATOM 2206 C C . LEU A 1 273 ? 1.433 2.019 -24.109 1.00 89.44 273 LEU A C 1
ATOM 2208 O O . LEU A 1 273 ? 2.338 1.855 -23.284 1.00 89.44 273 LEU A O 1
ATOM 2212 N N . PRO A 1 274 ? 1.549 1.597 -25.380 1.00 89.44 274 PRO A N 1
ATOM 2213 C CA . PRO A 1 274 ? 2.769 0.978 -25.903 1.00 89.44 274 PRO A CA 1
ATOM 2214 C C . PRO A 1 274 ? 3.956 1.945 -25.852 1.00 89.44 274 PRO A C 1
ATOM 2216 O O . PRO A 1 274 ? 3.776 3.155 -25.679 1.00 89.44 274 PRO A O 1
ATOM 2219 N N . LEU A 1 275 ? 5.178 1.418 -25.965 1.00 86.38 275 LEU A N 1
ATOM 2220 C CA . LEU A 1 275 ? 6.379 2.246 -26.117 1.00 86.38 275 LEU A CA 1
ATOM 2221 C C . LEU A 1 275 ? 6.316 3.024 -27.433 1.00 86.38 275 LEU A C 1
ATOM 2223 O O . LEU A 1 275 ? 5.851 2.501 -28.444 1.00 86.38 275 LEU A O 1
ATOM 2227 N N . SER A 1 276 ? 6.760 4.283 -27.424 1.00 87.62 276 SER A N 1
ATOM 2228 C CA . SER A 1 276 ? 6.923 5.017 -28.681 1.00 87.62 276 SER A CA 1
ATOM 2229 C C . SER A 1 276 ? 8.041 4.387 -29.523 1.00 87.62 276 SER A C 1
ATOM 2231 O O . SER A 1 276 ? 8.912 3.693 -28.996 1.00 87.62 276 SER A O 1
ATOM 2233 N N . GLY A 1 277 ? 8.055 4.657 -30.833 1.00 85.69 277 GLY A N 1
ATOM 2234 C CA . GLY A 1 277 ? 9.138 4.191 -31.708 1.00 85.69 277 GLY A CA 1
ATOM 2235 C C . GLY A 1 277 ? 10.522 4.646 -31.225 1.00 85.69 277 GLY A C 1
ATOM 2236 O O . GLY A 1 277 ? 11.463 3.862 -31.220 1.00 85.69 277 GLY A O 1
ATOM 2237 N N . GLU A 1 278 ? 10.628 5.880 -30.726 1.00 83.06 278 GLU A N 1
ATOM 2238 C CA . GLU A 1 278 ? 11.858 6.412 -30.125 1.00 83.06 278 GLU A CA 1
ATOM 2239 C C . GLU A 1 278 ? 12.248 5.665 -28.842 1.00 83.06 278 GLU A C 1
ATOM 2241 O O . GLU A 1 278 ? 13.410 5.300 -28.667 1.00 83.06 278 GLU A O 1
ATOM 2246 N N . GLU A 1 279 ? 11.283 5.389 -27.956 1.00 85.06 279 GLU A N 1
ATOM 2247 C CA . GLU A 1 279 ? 11.530 4.626 -26.728 1.00 85.06 279 GLU A CA 1
ATOM 2248 C C . GLU A 1 279 ? 12.017 3.203 -27.045 1.00 85.06 279 GLU A C 1
ATOM 2250 O O . GLU A 1 279 ? 12.915 2.703 -26.368 1.00 85.06 279 GLU A O 1
ATOM 2255 N N . LEU A 1 280 ? 11.481 2.567 -28.091 1.00 84.44 280 LEU A N 1
ATOM 2256 C CA . LEU A 1 280 ? 11.920 1.246 -28.550 1.00 84.44 280 LEU A CA 1
ATOM 2257 C C . LEU A 1 280 ? 13.333 1.266 -29.130 1.00 84.44 280 LEU A C 1
ATOM 2259 O O . LEU A 1 280 ? 14.139 0.401 -28.787 1.00 84.44 280 LEU A O 1
ATOM 2263 N N . LEU A 1 281 ? 13.657 2.260 -29.959 1.00 83.06 281 LEU A N 1
ATOM 2264 C CA . LEU A 1 281 ? 15.004 2.415 -30.509 1.00 83.06 281 LEU A CA 1
ATOM 2265 C C . LEU A 1 281 ? 16.034 2.601 -29.395 1.00 83.06 281 LEU A C 1
ATOM 2267 O O . LEU A 1 281 ? 17.069 1.939 -29.400 1.00 83.06 281 LEU A O 1
ATOM 2271 N N . VAL A 1 282 ? 15.732 3.441 -28.401 1.00 79.44 282 VAL A N 1
ATOM 2272 C CA . VAL A 1 282 ? 16.600 3.619 -27.230 1.00 79.44 282 VAL A CA 1
ATOM 2273 C C . VAL A 1 282 ? 16.714 2.314 -26.441 1.00 79.44 282 VAL A C 1
ATOM 2275 O O . VAL A 1 282 ? 17.823 1.928 -26.076 1.00 79.44 282 VAL A O 1
ATOM 2278 N N . LEU A 1 283 ? 15.606 1.600 -26.214 1.00 80.88 283 LEU A N 1
ATOM 2279 C CA . LEU A 1 283 ? 15.609 0.317 -25.504 1.00 80.88 283 LEU A CA 1
ATOM 2280 C C . LEU A 1 283 ? 16.512 -0.724 -26.187 1.00 80.88 283 LEU A C 1
ATOM 2282 O O . LEU A 1 283 ? 17.202 -1.470 -25.501 1.00 80.88 283 LEU A O 1
ATOM 2286 N N . GLN A 1 284 ? 16.519 -0.768 -27.519 1.00 80.94 284 GLN A N 1
ATOM 2287 C CA . GLN A 1 284 ? 17.316 -1.712 -28.309 1.00 80.94 284 GLN A CA 1
ATOM 2288 C C . GLN A 1 284 ? 18.780 -1.277 -28.477 1.00 80.94 284 GLN A C 1
ATOM 2290 O O . GLN A 1 284 ? 19.673 -2.123 -28.524 1.00 80.94 284 GLN A O 1
ATOM 2295 N N . ALA A 1 285 ? 19.039 0.030 -28.579 1.00 75.38 285 ALA A N 1
ATOM 2296 C CA . ALA A 1 285 ? 20.381 0.578 -28.783 1.00 75.38 285 ALA A CA 1
ATOM 2297 C C . ALA A 1 285 ? 21.250 0.510 -27.519 1.00 75.38 285 ALA A C 1
ATOM 2299 O O . ALA A 1 285 ? 22.478 0.443 -27.593 1.00 75.38 285 ALA A O 1
ATOM 2300 N N . VAL A 1 286 ? 20.616 0.525 -26.349 1.00 72.69 286 VAL A N 1
ATOM 2301 C CA . VAL A 1 286 ? 21.283 0.440 -25.055 1.00 72.69 286 VAL A CA 1
ATOM 2302 C C . VAL A 1 286 ? 21.863 -0.966 -24.844 1.00 72.69 286 VAL A C 1
ATOM 2304 O O . VAL A 1 286 ? 21.160 -1.917 -24.505 1.00 72.69 286 VAL A O 1
ATOM 2307 N N . LYS A 1 287 ? 23.186 -1.111 -24.967 1.00 67.94 287 LYS A N 1
ATOM 2308 C CA . LYS A 1 287 ? 23.878 -2.324 -24.511 1.00 67.94 287 LYS A CA 1
ATOM 2309 C C . LYS A 1 287 ? 24.080 -2.267 -22.997 1.00 67.94 287 LYS A C 1
ATOM 2311 O O . LYS A 1 287 ? 24.715 -1.358 -22.468 1.00 67.94 287 LYS A O 1
ATOM 2316 N N . LEU A 1 288 ? 23.579 -3.286 -22.298 1.00 63.44 288 LEU A N 1
ATOM 2317 C CA . LEU A 1 288 ? 23.671 -3.428 -20.836 1.00 63.44 288 LEU A CA 1
ATOM 2318 C C . LEU A 1 288 ? 25.095 -3.275 -20.284 1.00 63.44 288 LEU A C 1
ATOM 2320 O O . LEU A 1 288 ? 25.272 -2.677 -19.229 1.00 63.44 288 LEU A O 1
ATOM 2324 N N . HIS A 1 289 ? 26.096 -3.788 -21.004 1.00 56.88 289 HIS A N 1
ATOM 2325 C CA . HIS A 1 289 ? 27.499 -3.730 -20.591 1.00 56.88 289 HIS A CA 1
ATOM 2326 C C . HIS A 1 289 ? 28.038 -2.292 -20.520 1.00 56.88 289 HIS A C 1
ATOM 2328 O O . HIS A 1 289 ? 28.702 -1.934 -19.549 1.00 56.88 289 HIS A O 1
ATOM 2334 N N . ASP A 1 290 ? 27.678 -1.455 -21.495 1.00 62.28 290 ASP A N 1
ATOM 2335 C CA . ASP A 1 290 ? 28.161 -0.074 -21.604 1.00 62.28 290 ASP A CA 1
ATOM 2336 C C . ASP A 1 290 ? 27.515 0.825 -20.538 1.00 62.28 290 ASP A C 1
ATOM 2338 O O . ASP A 1 290 ? 28.157 1.715 -19.976 1.00 62.28 290 ASP A O 1
ATOM 2342 N N . LEU A 1 291 ? 26.256 0.545 -20.184 1.00 63.06 291 LEU A N 1
ATOM 2343 C CA . LEU A 1 291 ? 25.595 1.206 -19.061 1.00 63.06 291 LEU A CA 1
ATOM 2344 C C . LEU A 1 291 ? 26.148 0.771 -17.705 1.00 63.06 291 LEU A C 1
ATOM 2346 O O . LEU A 1 291 ? 26.300 1.610 -16.819 1.00 63.06 291 LEU A O 1
ATOM 2350 N N . ASP A 1 292 ? 26.433 -0.518 -17.519 1.00 60.69 292 ASP A N 1
ATOM 2351 C CA . ASP A 1 292 ? 26.983 -1.029 -16.260 1.00 60.69 292 ASP A CA 1
ATOM 2352 C C . ASP A 1 292 ? 28.384 -0.468 -15.981 1.00 60.69 292 ASP A C 1
ATOM 2354 O O . ASP A 1 292 ? 28.700 -0.168 -14.826 1.00 60.69 292 ASP A O 1
ATOM 2358 N N . LEU A 1 293 ? 29.208 -0.285 -17.018 1.00 60.72 293 LEU A N 1
ATOM 2359 C CA . LEU A 1 293 ? 30.506 0.392 -16.925 1.00 60.72 293 LEU A CA 1
ATOM 2360 C C . LEU A 1 293 ? 30.334 1.870 -16.545 1.00 60.72 293 LEU A C 1
ATOM 2362 O O . LEU A 1 293 ? 30.874 2.298 -15.524 1.00 60.72 293 LEU A O 1
ATOM 2366 N N . ALA A 1 294 ? 29.474 2.610 -17.253 1.00 60.06 294 ALA A N 1
ATOM 2367 C CA . ALA A 1 294 ? 29.171 4.010 -16.935 1.00 60.06 294 ALA A CA 1
ATOM 2368 C C . ALA A 1 294 ? 28.611 4.199 -15.506 1.00 60.06 294 ALA A C 1
ATOM 2370 O O . ALA A 1 294 ? 28.879 5.201 -14.837 1.00 60.06 294 ALA A O 1
ATOM 2371 N N . PHE A 1 295 ? 27.854 3.217 -15.002 1.00 58.22 295 PHE A N 1
ATOM 2372 C CA . PHE A 1 295 ? 27.308 3.204 -13.641 1.00 58.22 295 PHE A CA 1
ATOM 2373 C C . PHE A 1 295 ? 28.347 2.890 -12.560 1.00 58.22 295 PHE A C 1
ATOM 2375 O O . PHE A 1 295 ? 28.178 3.334 -11.419 1.00 58.22 295 PHE A O 1
ATOM 2382 N N . LYS A 1 296 ? 29.367 2.085 -12.874 1.00 62.62 296 LYS A N 1
ATOM 2383 C CA . LYS A 1 296 ? 30.453 1.726 -11.947 1.00 62.62 296 LYS A CA 1
ATOM 2384 C C . LYS A 1 296 ? 31.514 2.820 -11.860 1.00 62.62 296 LYS A C 1
ATOM 2386 O O . LYS A 1 296 ? 32.060 3.026 -10.782 1.00 62.62 296 LYS A O 1
ATOM 2391 N N . GLU A 1 297 ? 31.749 3.545 -12.949 1.00 60.84 297 GLU A N 1
ATOM 2392 C CA . GLU A 1 297 ? 32.785 4.584 -13.045 1.00 60.84 297 GLU A CA 1
ATOM 2393 C C . GLU A 1 297 ? 32.353 5.963 -12.516 1.00 60.84 297 GLU A C 1
ATOM 2395 O O . GLU A 1 297 ? 33.130 6.911 -12.534 1.00 60.84 297 GLU A O 1
ATOM 2400 N N . GLY A 1 298 ? 31.141 6.089 -11.967 1.00 52.09 298 GLY A N 1
ATOM 2401 C CA . GLY A 1 298 ? 30.800 7.236 -11.124 1.00 52.09 298 GLY A CA 1
ATOM 2402 C C . GLY A 1 298 ? 30.535 8.557 -11.853 1.00 52.09 298 GLY A C 1
ATOM 2403 O O . GLY A 1 298 ? 30.713 9.607 -11.243 1.00 52.09 298 GLY A O 1
ATOM 2404 N N . GLY A 1 299 ? 30.026 8.534 -13.092 1.00 52.84 299 GLY A N 1
ATOM 2405 C CA . GLY A 1 299 ? 29.362 9.720 -13.656 1.00 52.84 299 GLY A CA 1
ATOM 2406 C C . GLY A 1 299 ? 29.784 10.190 -15.043 1.00 52.84 299 GLY A C 1
ATOM 2407 O O . GLY A 1 299 ? 29.621 11.374 -15.334 1.00 52.84 299 GLY A O 1
ATOM 2408 N N . HIS A 1 300 ? 30.243 9.314 -15.933 1.00 48.56 300 HIS A N 1
ATOM 2409 C CA . HIS A 1 300 ? 30.276 9.678 -17.348 1.00 48.56 300 HIS A CA 1
ATOM 2410 C C . HIS A 1 300 ? 28.944 9.352 -18.023 1.00 48.56 300 HIS A C 1
ATOM 2412 O O . HIS A 1 300 ? 28.359 8.287 -17.825 1.00 48.56 300 HIS A O 1
ATOM 2418 N N . ARG A 1 301 ? 28.429 10.339 -18.772 1.00 52.59 301 ARG A N 1
ATOM 2419 C CA . ARG A 1 301 ? 27.247 10.199 -19.625 1.00 52.59 301 ARG A CA 1
ATOM 2420 C C . ARG A 1 301 ? 27.415 8.917 -20.451 1.00 52.59 301 ARG A C 1
ATOM 2422 O O . ARG A 1 301 ? 28.469 8.773 -21.068 1.00 52.59 301 ARG A O 1
ATOM 2429 N N . PRO A 1 302 ? 26.427 8.006 -20.480 1.00 49.09 302 PRO A N 1
ATOM 2430 C CA . PRO A 1 302 ? 26.507 6.881 -21.394 1.00 49.09 302 PRO A CA 1
ATOM 2431 C C . PRO A 1 302 ? 26.654 7.427 -22.826 1.00 49.09 302 PRO A C 1
ATOM 2433 O O . PRO A 1 302 ? 26.043 8.458 -23.132 1.00 49.09 302 PRO A O 1
ATOM 2436 N N . PRO A 1 303 ? 27.448 6.788 -23.701 1.00 49.16 303 PRO A N 1
ATOM 2437 C CA . PRO A 1 303 ? 27.787 7.292 -25.040 1.00 49.16 303 PRO A CA 1
ATOM 2438 C C . PRO A 1 303 ? 26.610 7.247 -26.040 1.00 49.16 303 PRO A C 1
ATOM 2440 O O . PRO A 1 303 ? 26.799 7.069 -27.234 1.00 49.16 303 PRO A O 1
ATOM 2443 N N . ILE A 1 304 ? 25.370 7.388 -25.567 1.00 50.41 304 ILE A N 1
ATOM 2444 C CA . ILE A 1 304 ? 24.145 7.110 -26.330 1.00 50.41 304 ILE A CA 1
ATOM 2445 C C . ILE A 1 304 ? 23.697 8.310 -27.184 1.00 50.41 304 ILE A C 1
ATOM 2447 O O . ILE A 1 304 ? 22.864 8.164 -28.075 1.00 50.41 304 ILE A O 1
ATOM 2451 N N . LEU A 1 305 ? 24.266 9.501 -26.995 1.00 47.69 305 LEU A N 1
ATOM 2452 C CA . LEU A 1 305 ? 23.841 10.690 -27.740 1.00 47.69 305 LEU A CA 1
ATOM 2453 C C . LEU A 1 305 ? 24.638 10.914 -29.032 1.00 47.69 305 LEU A C 1
ATOM 2455 O O . LEU A 1 305 ? 25.302 11.931 -29.178 1.00 47.69 305 LEU A O 1
ATOM 2459 N N . GLU A 1 306 ? 24.482 9.998 -29.988 1.00 47.56 306 GLU A N 1
ATOM 2460 C CA . GLU A 1 306 ? 24.500 10.329 -31.429 1.00 47.56 306 GLU A CA 1
ATOM 2461 C C . GLU A 1 306 ? 23.319 9.702 -32.198 1.00 47.56 306 GLU A C 1
ATOM 2463 O O . GLU A 1 306 ? 23.242 9.787 -33.419 1.00 47.56 306 GLU A O 1
ATOM 2468 N N . ILE A 1 307 ? 22.334 9.118 -31.508 1.00 44.97 307 ILE A N 1
ATOM 2469 C CA . ILE A 1 307 ? 21.112 8.628 -32.155 1.00 44.97 307 ILE A CA 1
ATOM 2470 C C . ILE A 1 307 ? 20.053 9.733 -32.050 1.00 44.97 307 ILE A C 1
ATOM 2472 O O . ILE A 1 307 ? 19.252 9.744 -31.122 1.00 44.97 307 ILE A O 1
ATOM 2476 N N . GLY A 1 308 ? 20.092 10.713 -32.961 1.00 40.66 308 GLY A N 1
ATOM 2477 C CA . GLY A 1 308 ? 18.967 11.643 -33.165 1.00 40.66 308 GLY A CA 1
ATOM 2478 C C . GLY A 1 308 ? 19.252 13.148 -33.114 1.00 40.66 308 GLY A C 1
ATOM 2479 O O . GLY A 1 308 ? 18.308 13.931 -33.142 1.00 40.66 308 GLY A O 1
ATOM 2480 N N . ALA A 1 309 ? 20.511 13.598 -33.099 1.00 31.30 309 ALA A N 1
ATOM 2481 C CA . ALA A 1 309 ? 20.835 15.003 -33.383 1.00 31.30 309 ALA A CA 1
ATOM 2482 C C . ALA A 1 309 ? 20.967 15.247 -34.901 1.00 31.30 309 ALA A C 1
ATOM 2484 O O . ALA A 1 309 ? 21.984 15.731 -35.384 1.00 31.30 309 ALA A O 1
ATOM 2485 N N . THR A 1 310 ? 19.939 14.891 -35.668 1.00 32.88 310 THR A N 1
ATOM 2486 C CA . THR A 1 310 ? 19.724 15.409 -37.025 1.00 32.88 310 THR A CA 1
ATOM 2487 C C . THR A 1 310 ? 18.307 15.967 -37.060 1.00 32.88 310 THR A C 1
ATOM 2489 O O . THR A 1 310 ? 17.332 15.229 -37.170 1.00 32.88 310 THR A O 1
ATOM 2492 N N . ARG A 1 311 ? 18.215 17.283 -36.844 1.00 35.31 311 ARG A N 1
ATOM 2493 C CA . ARG A 1 311 ? 17.088 18.092 -37.314 1.00 35.31 311 ARG A CA 1
ATOM 2494 C C . ARG A 1 311 ? 17.267 18.363 -38.797 1.00 35.31 311 ARG A C 1
ATOM 2496 O O . ARG A 1 311 ? 18.440 18.543 -39.196 1.00 35.31 311 ARG A O 1
#

Organism: NCBI:txid569860

Nearest PDB structures (foldseek):
  8r5s-assembly1_B  TM=1.513E-01  e=3.611E+00  unidentified
  7f54-assembly1_R  TM=1.644E-01  e=5.709E+00  Homo sapiens

Sequence (311 aa):
MATESDRSPTINNQNRIKQIIDHLLDPEDDTHPFIAAFHLHEFKAWACFPDRRGRVAVDAGRSATIAYLEQIEREYSKKRNILRGQKDSAQRVISLLKLDVFEELFDLGVQPNGGWKALLNCQRPDALREAAKERLIQAQTAADLIELRIRCLIHHPEHAKLANLMHAYVLRWYARSLPLLSPATIRKHWRQNKQSAVFIYAARSVGFELIPRDASAADFVESSVTDSQNVSHLQTFFGVSAYVAEQFDDEFAWIRRCFPDETSLGRIQPKILPLSGEELLVLQAVKLHDLDLAFKEGGHRPPILEIGATR

Solvent-accessible surface area (backbone atoms only — not comparable to full-atom values): 17382 Å² total; per-residue (Å²): 133,85,70,83,83,74,64,58,68,66,61,58,51,51,54,50,52,20,53,41,45,53,58,54,67,42,87,81,60,87,63,56,58,65,57,44,20,34,43,51,39,20,49,23,30,26,53,54,40,50,73,52,73,48,54,60,13,50,32,42,24,29,48,40,33,52,46,50,50,52,49,52,51,53,52,54,36,60,75,67,64,67,71,86,77,87,81,56,67,64,64,52,50,60,57,47,56,72,35,68,69,49,37,52,44,39,55,70,37,36,48,86,67,64,30,77,66,40,60,80,74,39,70,55,43,63,62,48,31,55,52,32,52,59,40,46,62,49,36,47,59,27,22,55,47,50,48,50,30,50,30,23,51,75,72,35,57,94,46,35,88,58,50,39,75,65,46,43,44,44,66,64,36,59,75,61,74,44,89,71,70,48,75,67,53,52,52,50,36,32,72,52,31,56,88,22,22,50,55,54,32,23,22,68,74,72,71,51,81,51,63,40,73,39,43,80,45,93,59,34,65,66,52,38,34,54,60,42,67,37,45,71,61,48,49,52,41,51,11,24,23,42,40,54,24,61,75,32,72,77,87,29,44,68,61,39,70,34,49,72,57,62,90,81,41,59,64,35,83,73,96,74,71,66,74,50,74,68,55,48,50,52,58,69,68,59,52,68,69,60,49,53,50,29,63,71,70,73,73,55,79,62,91,66,89,74,82,71,89,71,131

pLDDT: mean 81.6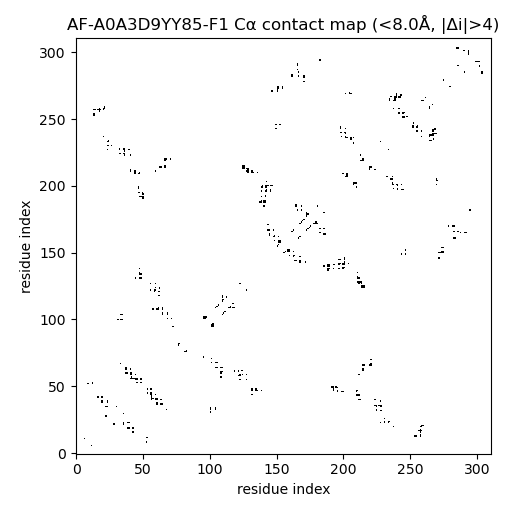3, std 15.61, range [28.03, 97.5]

Mean predicted aligned error: 8.83 Å

Foldseek 3Di:
DDDPPPDDLLVVVLVLLLVLLVVLQDPPPPDDLLVLLLSLLLQLLCLLFVVPSSQRSLLRSQLSLVLVLVVLLVVVCVVVVVPDDPPDPPVSVVVQCVPPNNVVSQVRRAPPPPGPVVNVVRDALVNSLVSSVVSLVLLVLLLLLLQQLVLCVPPPVVLNVLSDLLLSLCLPANVPPDPRQAPVSSVVSCVRNVLSSLLSNLCVLLVNDSRRDRSPDPCNNVVSSVSSSPSVSSLSSVLQSLLSLVSPPPSNVSVVVSDDDCVSRPRDHGDHDHQDPVSVVSSVVDDPVQSVVCNVVPDDDRPSPPPDPDD

Radius of gyration: 23.28 Å; Cα contacts (8 Å, |Δi|>4): 338; chains: 1; bounding box: 60×44×75 Å